Protein AF-A0A955KV14-F1 (afdb_monomer)

Foldseek 3Di:
DDDDDDDDDDDDPPPDDPDDDDPPPDPDDQDDLVQLLVLLVVVVVCQVVQFWKKKWKAQNVPRFIKMWIDGHQKIKIWGQLDPPDPFIKIWIDPPFKIWIDGPVVLEIAIAGDDDPVRVVVDPDDPDPSDQPSVDPVSSVVSVVSRMDMDMDRDDDDCVSRDDDPSHHYDYCHVVVVVVVVVVVVVVVVVVVPDDDQDPVNVVVVVVVVVVPD

Sequence (213 aa):
MKKTLFLLAAAVVLAGCTFPPKKTSQPETPSTKAEI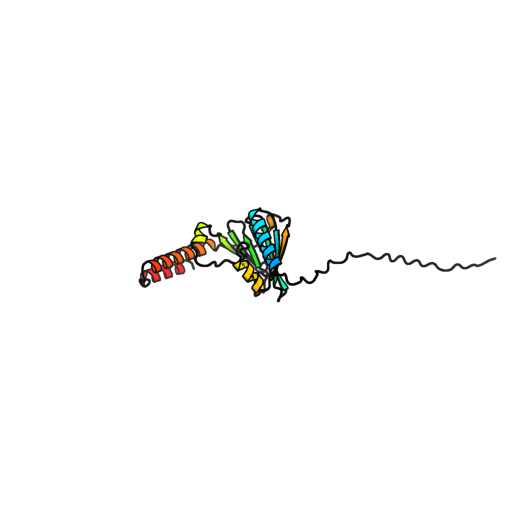ANQFEKVADAMASGKPVECVMTQTTTNKSFTYQVKGKKIHAFGQLSPEASESGNMLTDGEFMYTWSDQSKEGTKFTIPTETEMAQQPEDPSKVVPDFRNTDTQQEYENLGYSINCAEKNLDDSAFVAPSDVKFTDLSQMMGAAKQYQQQMKDASNSGGTELTQEQIQQMMKTFGDQQ

Mean predicted aligned error: 14.32 Å

Structure (mmCIF, N/CA/C/O backbone):
data_AF-A0A955KV14-F1
#
_entry.id   AF-A0A955KV14-F1
#
loop_
_atom_site.group_PDB
_atom_site.id
_atom_site.type_symbol
_atom_site.label_atom_id
_atom_site.label_alt_id
_atom_site.label_comp_id
_atom_site.label_asym_id
_atom_site.label_entity_id
_atom_site.label_seq_id
_atom_site.pdbx_PDB_ins_code
_atom_site.Cartn_x
_atom_site.Cartn_y
_atom_site.Cartn_z
_atom_site.occupancy
_atom_site.B_iso_or_equiv
_atom_site.auth_seq_id
_atom_site.auth_comp_id
_atom_site.auth_asym_id
_atom_site.auth_atom_id
_atom_site.pdbx_PDB_model_num
ATOM 1 N N . MET A 1 1 ? 67.548 -57.595 -23.488 1.00 36.44 1 MET A N 1
ATOM 2 C CA . MET A 1 1 ? 66.760 -57.251 -24.689 1.00 36.44 1 MET A CA 1
ATOM 3 C C . MET A 1 1 ? 65.764 -56.157 -24.315 1.00 36.44 1 MET A C 1
ATOM 5 O O . MET A 1 1 ? 65.079 -56.308 -23.319 1.00 36.44 1 MET A O 1
ATOM 9 N N . LYS A 1 2 ? 65.826 -55.048 -25.066 1.00 38.03 2 LYS A N 1
ATOM 10 C CA . LYS A 1 2 ? 64.904 -53.905 -25.261 1.00 38.03 2 LYS A CA 1
ATOM 11 C C . LYS A 1 2 ? 64.091 -53.333 -24.077 1.00 38.03 2 LYS A C 1
ATOM 13 O O . LYS A 1 2 ? 63.053 -53.851 -23.693 1.00 38.03 2 LYS A O 1
ATOM 18 N N . LYS A 1 3 ? 64.560 -52.160 -23.625 1.00 46.06 3 LYS A N 1
ATOM 19 C CA . LYS A 1 3 ? 63.815 -51.079 -22.960 1.00 46.06 3 LYS A CA 1
AT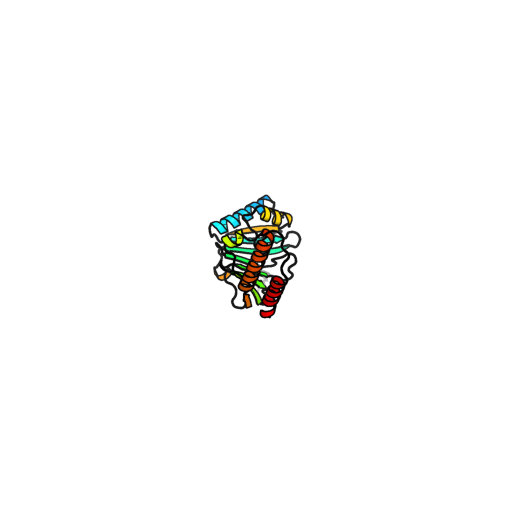OM 20 C C . LYS A 1 3 ? 63.240 -50.134 -24.034 1.00 46.06 3 LYS A C 1
ATOM 22 O O . LYS A 1 3 ? 63.992 -49.745 -24.920 1.00 46.06 3 LYS A O 1
ATOM 27 N N . THR A 1 4 ? 61.977 -49.732 -23.905 1.00 62.22 4 THR A N 1
ATOM 28 C CA . THR A 1 4 ? 61.296 -48.613 -24.609 1.00 62.22 4 THR A CA 1
ATOM 29 C C . THR A 1 4 ? 60.037 -48.333 -23.779 1.00 62.22 4 THR A C 1
ATOM 31 O O . THR A 1 4 ? 59.242 -49.249 -23.615 1.00 62.22 4 THR A O 1
ATOM 34 N N . LEU A 1 5 ? 59.892 -47.254 -23.001 1.00 53.59 5 LEU A N 1
ATOM 35 C CA . LEU A 1 5 ? 59.856 -45.813 -23.309 1.00 53.59 5 LEU A CA 1
ATOM 36 C C . LEU A 1 5 ? 58.656 -45.424 -24.196 1.00 53.59 5 LEU A C 1
ATOM 38 O O . LEU A 1 5 ? 58.770 -45.429 -25.413 1.00 53.59 5 LEU A O 1
ATOM 42 N N . PHE A 1 6 ? 57.530 -45.091 -23.551 1.00 55.12 6 PHE A N 1
ATOM 43 C CA . PHE A 1 6 ? 56.383 -44.321 -24.070 1.00 55.12 6 PHE A CA 1
ATOM 44 C C . PHE A 1 6 ? 55.793 -43.558 -22.861 1.00 55.12 6 PHE A C 1
ATOM 46 O O . PHE A 1 6 ? 55.297 -44.194 -21.938 1.00 55.12 6 PHE A O 1
ATOM 53 N N . LEU A 1 7 ? 56.150 -42.295 -22.597 1.00 50.06 7 LEU A N 1
ATOM 54 C CA . LEU A 1 7 ? 55.679 -41.028 -23.191 1.00 50.06 7 LEU A CA 1
ATOM 55 C C . LEU A 1 7 ? 54.161 -40.783 -23.064 1.00 50.06 7 LEU A C 1
ATOM 57 O O . LEU A 1 7 ? 53.368 -41.364 -23.790 1.00 50.06 7 LEU A O 1
ATOM 61 N N . LEU A 1 8 ? 53.847 -39.870 -22.131 1.00 54.91 8 LEU A N 1
ATOM 62 C CA . LEU A 1 8 ? 52.786 -38.851 -22.114 1.00 54.91 8 LEU A CA 1
ATOM 63 C C . LEU A 1 8 ? 51.405 -39.185 -22.711 1.00 54.91 8 LEU A C 1
ATOM 65 O O . LEU A 1 8 ? 51.240 -39.218 -23.924 1.00 54.91 8 LEU A O 1
ATOM 69 N N . ALA A 1 9 ? 50.383 -39.151 -21.848 1.00 51.38 9 ALA A N 1
ATOM 70 C CA . ALA A 1 9 ? 49.111 -38.481 -22.140 1.00 51.38 9 ALA A CA 1
ATOM 71 C C . ALA A 1 9 ? 48.366 -38.176 -20.826 1.00 51.38 9 ALA A C 1
ATOM 73 O O . ALA A 1 9 ? 47.555 -38.963 -20.346 1.00 51.38 9 ALA A O 1
ATOM 74 N N . ALA A 1 10 ? 48.667 -37.023 -20.225 1.00 53.78 10 ALA A N 1
ATOM 75 C CA . ALA A 1 10 ? 47.828 -36.419 -19.197 1.00 53.78 10 ALA A CA 1
ATOM 76 C C . ALA A 1 10 ? 46.659 -35.707 -19.897 1.00 53.78 10 ALA A C 1
ATOM 78 O O . ALA A 1 10 ? 46.818 -34.596 -20.397 1.00 53.78 10 ALA A O 1
ATOM 79 N N . ALA A 1 11 ? 45.500 -36.359 -19.965 1.00 57.72 11 ALA A N 1
ATOM 80 C CA . ALA A 1 11 ? 44.253 -35.731 -20.388 1.00 57.72 11 ALA A CA 1
ATOM 81 C C . ALA A 1 11 ? 43.488 -35.266 -19.142 1.00 57.72 11 ALA A C 1
ATOM 83 O O . ALA A 1 11 ? 42.769 -36.029 -18.500 1.00 57.72 11 ALA A O 1
ATOM 84 N N . VAL A 1 12 ? 43.698 -34.000 -18.783 1.00 57.41 12 VAL A N 1
ATOM 85 C CA . VAL A 1 12 ? 42.895 -33.259 -17.807 1.00 57.41 12 VAL A CA 1
ATOM 86 C C . VAL A 1 12 ? 41.523 -33.009 -18.430 1.00 57.41 12 VAL A C 1
ATOM 88 O O . VAL A 1 12 ? 41.394 -32.199 -19.345 1.00 57.41 12 VAL A O 1
ATOM 91 N N . VAL A 1 13 ? 40.492 -33.699 -17.943 1.00 59.12 13 VAL A N 1
ATOM 92 C CA . VAL A 1 13 ? 39.095 -33.419 -18.299 1.00 59.12 13 VAL A CA 1
ATOM 93 C C . VAL A 1 13 ? 38.503 -32.518 -17.214 1.00 59.12 13 VAL A C 1
ATOM 95 O O . VAL A 1 13 ? 37.851 -32.981 -16.285 1.00 59.12 13 VAL A O 1
ATOM 98 N N . LEU A 1 14 ? 38.764 -31.214 -17.315 1.00 51.31 14 LEU A N 1
ATOM 99 C CA . LEU A 1 14 ? 37.993 -30.182 -16.615 1.00 51.31 14 LEU A CA 1
ATOM 100 C C . LEU A 1 14 ? 36.839 -29.763 -17.533 1.00 51.31 14 LEU A C 1
ATOM 102 O O . LEU A 1 14 ? 36.914 -28.754 -18.230 1.00 51.31 14 LEU A O 1
ATOM 106 N N . ALA A 1 15 ? 35.781 -30.574 -17.574 1.00 58.31 15 ALA A N 1
ATOM 107 C CA . ALA A 1 15 ? 34.518 -30.163 -18.177 1.00 58.31 15 ALA A CA 1
ATOM 108 C C . ALA A 1 15 ? 33.802 -29.232 -17.188 1.00 58.31 15 ALA A C 1
ATOM 110 O O . ALA A 1 15 ? 33.352 -29.655 -16.124 1.00 58.31 15 ALA A O 1
ATOM 111 N N . GLY A 1 16 ? 33.790 -27.941 -17.521 1.00 51.75 16 GLY A N 1
ATOM 112 C CA . GLY A 1 16 ? 33.250 -26.872 -16.695 1.00 51.75 16 GLY A CA 1
ATOM 113 C C . GLY A 1 16 ? 31.742 -26.980 -16.484 1.00 51.75 16 GLY A C 1
ATOM 114 O O . GLY A 1 16 ? 30.971 -27.096 -17.436 1.00 51.75 16 GLY A O 1
ATOM 115 N N . CYS A 1 17 ? 31.326 -26.856 -15.224 1.00 60.88 17 CYS A N 1
ATOM 116 C CA . CYS A 1 17 ? 29.952 -26.545 -14.859 1.00 60.88 17 CYS A CA 1
ATOM 117 C C . CYS A 1 17 ? 29.578 -25.187 -15.462 1.00 60.88 17 CYS A C 1
ATOM 119 O O . CYS A 1 17 ? 30.018 -24.133 -15.000 1.00 60.88 17 CYS A O 1
ATOM 121 N N . THR A 1 18 ? 28.776 -25.219 -16.521 1.00 59.59 18 THR A N 1
ATOM 122 C CA . THR A 1 18 ? 28.161 -24.037 -17.118 1.00 59.59 18 THR A CA 1
ATOM 123 C C . THR A 1 18 ? 27.048 -23.578 -16.179 1.00 59.59 18 THR A C 1
ATOM 125 O O . THR A 1 18 ? 25.941 -24.111 -16.197 1.00 59.59 18 THR A O 1
ATOM 128 N N . PHE A 1 19 ? 27.350 -22.627 -15.294 1.00 65.81 19 PHE A N 1
ATOM 129 C CA . PHE A 1 19 ? 26.312 -21.926 -14.545 1.00 65.81 19 PHE A CA 1
ATOM 130 C C . PHE A 1 19 ? 25.442 -21.146 -15.544 1.00 65.81 19 PHE A C 1
ATOM 132 O O . PHE A 1 19 ? 25.999 -20.430 -16.382 1.00 65.81 19 PHE A O 1
ATOM 139 N N . PRO A 1 20 ? 24.102 -21.270 -15.497 1.00 63.50 20 PRO A N 1
ATOM 140 C CA . PRO A 1 20 ? 23.238 -20.457 -16.338 1.00 63.50 20 PRO A CA 1
ATOM 141 C C . PRO A 1 20 ? 23.499 -18.977 -16.026 1.00 63.50 20 PRO A C 1
ATOM 143 O O . PRO A 1 20 ? 23.669 -18.628 -14.850 1.00 63.50 20 PRO A O 1
ATOM 146 N N . PRO A 1 21 ? 23.555 -18.099 -17.043 1.00 51.03 21 PRO A N 1
ATOM 147 C CA . PRO A 1 21 ? 23.738 -16.677 -16.810 1.00 51.03 21 PRO A CA 1
ATOM 148 C C . PRO A 1 21 ? 22.622 -16.198 -15.881 1.00 51.03 21 PRO A C 1
ATOM 150 O O . PRO A 1 21 ? 21.435 -16.329 -16.195 1.00 51.03 21 PRO A O 1
ATOM 153 N N . LYS A 1 22 ? 23.003 -15.656 -14.715 1.00 47.72 22 LYS A N 1
ATOM 154 C CA . LYS A 1 22 ? 22.095 -14.829 -13.918 1.00 47.72 22 LYS A CA 1
ATOM 155 C C . LYS A 1 22 ? 21.522 -13.796 -14.881 1.00 47.72 22 LYS A C 1
ATOM 157 O O . LYS A 1 22 ? 22.290 -13.106 -15.547 1.00 47.72 22 LYS A O 1
ATOM 162 N N . LYS A 1 23 ? 20.192 -13.724 -14.972 1.00 41.69 23 LYS A N 1
ATOM 163 C CA . LYS A 1 23 ? 19.502 -12.620 -15.634 1.00 41.69 23 LYS A CA 1
ATOM 164 C C . LYS A 1 23 ? 19.972 -11.344 -14.941 1.00 41.69 23 LYS A C 1
ATOM 166 O O . LYS A 1 23 ? 19.520 -11.032 -13.845 1.00 41.69 23 LYS A O 1
ATOM 171 N N . THR A 1 24 ? 20.958 -10.685 -15.533 1.00 38.88 24 THR A N 1
ATOM 172 C CA . THR A 1 24 ? 21.347 -9.329 -15.181 1.00 38.88 24 THR A CA 1
ATOM 173 C C . THR A 1 24 ? 20.104 -8.489 -15.406 1.00 38.88 24 THR A C 1
ATOM 175 O O . THR A 1 24 ? 19.653 -8.379 -16.545 1.00 38.88 24 THR A O 1
ATOM 178 N N . SER A 1 25 ? 19.508 -7.985 -14.324 1.00 46.72 25 SER A N 1
ATOM 179 C CA . SER A 1 25 ? 18.443 -6.991 -14.389 1.00 46.72 25 SER A CA 1
ATOM 180 C C . SER A 1 25 ? 18.952 -5.844 -15.252 1.00 46.72 25 SER A C 1
ATOM 182 O O . SER A 1 25 ? 19.899 -5.146 -14.887 1.00 46.72 25 SER A O 1
ATOM 184 N N . GLN A 1 26 ? 18.407 -5.755 -16.459 1.00 36.28 26 GLN A N 1
ATOM 185 C CA . GLN A 1 26 ? 18.721 -4.709 -17.413 1.00 36.28 26 GLN A CA 1
ATOM 186 C C . GLN A 1 26 ? 18.319 -3.370 -16.775 1.00 36.28 26 GLN A C 1
ATOM 188 O O . GLN A 1 26 ? 17.264 -3.323 -16.142 1.00 36.28 26 GLN A O 1
ATOM 193 N N . PRO A 1 27 ? 19.132 -2.304 -16.890 1.00 40.69 27 PRO A N 1
ATOM 194 C CA . PRO A 1 27 ? 18.734 -0.984 -16.420 1.00 40.69 27 PRO A CA 1
ATOM 195 C C . PRO A 1 27 ? 17.414 -0.607 -17.096 1.00 40.69 27 PRO A C 1
ATOM 197 O O . PRO A 1 27 ? 17.360 -0.515 -18.327 1.00 40.69 27 PRO A O 1
ATOM 200 N N . GLU A 1 28 ? 16.346 -0.468 -16.309 1.00 50.72 28 GLU A N 1
ATOM 201 C CA . GLU A 1 28 ? 15.052 -0.035 -16.824 1.00 50.72 28 GLU A CA 1
ATOM 202 C C . GLU A 1 28 ? 15.229 1.374 -17.391 1.00 50.72 28 GLU A C 1
ATOM 204 O O . GLU A 1 28 ? 15.662 2.306 -16.713 1.00 50.72 28 GLU A O 1
ATOM 209 N N . THR A 1 29 ? 14.982 1.501 -18.691 1.00 50.47 29 THR A N 1
ATOM 210 C CA . THR A 1 29 ? 14.954 2.802 -19.359 1.00 50.47 29 THR A CA 1
ATOM 211 C C . THR A 1 29 ? 13.736 3.560 -18.824 1.00 50.47 29 THR A C 1
ATOM 213 O O . THR A 1 29 ? 12.705 2.918 -18.612 1.00 50.47 29 THR A O 1
ATOM 216 N N . PRO A 1 30 ? 13.819 4.883 -18.586 1.00 57.38 30 PRO A N 1
ATOM 217 C CA . PRO A 1 30 ? 12.673 5.659 -18.124 1.00 57.38 30 PRO A CA 1
ATOM 218 C C . PRO A 1 30 ? 11.460 5.403 -19.021 1.00 57.38 30 PRO A C 1
ATOM 220 O O . PRO A 1 30 ? 11.554 5.579 -20.238 1.00 57.38 30 PRO A O 1
ATOM 223 N N . SER A 1 31 ? 10.347 4.959 -18.433 1.00 67.06 31 SER A N 1
ATOM 224 C CA . SER A 1 31 ? 9.104 4.738 -19.171 1.00 67.06 31 SER A CA 1
ATOM 225 C C . SER A 1 31 ? 8.619 6.052 -19.779 1.00 67.06 31 SER A C 1
ATOM 227 O O . SER A 1 31 ? 8.620 7.103 -19.138 1.00 67.06 31 SER A O 1
ATOM 229 N N . THR A 1 32 ? 8.197 5.996 -21.032 1.00 74.88 32 THR A N 1
ATOM 230 C CA . THR A 1 32 ? 7.572 7.114 -21.731 1.00 74.88 32 THR A CA 1
ATOM 231 C C . THR A 1 32 ? 6.156 7.358 -21.199 1.00 74.88 32 THR A C 1
ATOM 233 O O . THR A 1 32 ? 5.485 6.449 -20.711 1.00 74.88 32 THR A O 1
ATOM 236 N N . LYS A 1 33 ? 5.653 8.588 -21.359 1.00 73.56 33 LYS A N 1
ATOM 237 C CA . LYS A 1 33 ? 4.269 8.971 -21.016 1.00 73.56 33 LYS A CA 1
ATOM 238 C C . LYS A 1 33 ? 3.218 8.013 -21.600 1.00 73.56 33 LYS A C 1
ATOM 240 O O . LYS A 1 33 ? 2.258 7.650 -20.934 1.00 73.56 33 LYS A O 1
ATOM 245 N N . ALA A 1 34 ? 3.416 7.568 -22.842 1.00 77.38 34 ALA A N 1
ATOM 246 C CA . ALA A 1 34 ? 2.510 6.625 -23.497 1.00 77.38 34 ALA A CA 1
ATOM 247 C C . ALA A 1 34 ? 2.535 5.224 -22.855 1.00 77.38 34 ALA A C 1
ATOM 249 O O . ALA A 1 34 ? 1.509 4.547 -22.817 1.00 77.38 34 ALA A O 1
ATOM 250 N N . GLU A 1 35 ? 3.682 4.789 -22.330 1.00 78.94 35 GLU A N 1
ATOM 251 C CA . GLU A 1 35 ? 3.805 3.501 -21.641 1.00 78.94 35 GLU A CA 1
ATOM 252 C C . GLU A 1 35 ? 3.126 3.537 -20.272 1.00 78.94 35 GLU A C 1
ATOM 254 O O . GLU A 1 35 ? 2.411 2.597 -19.941 1.00 78.94 35 GLU A O 1
ATOM 259 N N . ILE A 1 36 ? 3.268 4.628 -19.513 1.00 76.44 36 ILE A N 1
ATOM 260 C CA . ILE A 1 36 ? 2.594 4.790 -18.213 1.00 76.44 36 ILE A CA 1
ATOM 261 C C . ILE A 1 36 ? 1.070 4.771 -18.395 1.00 76.44 36 ILE A C 1
ATOM 263 O O . ILE A 1 36 ? 0.385 4.021 -17.699 1.00 76.44 36 ILE A O 1
ATOM 267 N N . ALA A 1 37 ? 0.553 5.495 -19.395 1.00 78.00 37 ALA A N 1
ATOM 268 C CA . ALA A 1 37 ? -0.866 5.476 -19.758 1.00 78.00 37 ALA A CA 1
ATOM 269 C C . ALA A 1 37 ? -1.387 4.061 -20.039 1.00 78.00 37 ALA A C 1
ATOM 271 O O . ALA A 1 37 ? -2.396 3.629 -19.483 1.00 78.00 37 ALA A O 1
ATOM 272 N N . ASN A 1 38 ? -0.659 3.308 -20.867 1.00 83.94 38 ASN A N 1
ATOM 273 C CA . ASN A 1 38 ? -1.043 1.951 -21.237 1.00 83.94 38 ASN A CA 1
ATOM 274 C C . ASN A 1 38 ? -1.038 0.986 -20.039 1.00 83.94 38 ASN A C 1
ATOM 276 O O . ASN A 1 38 ? -1.838 0.054 -19.987 1.00 83.94 38 ASN A O 1
ATOM 280 N N . GLN A 1 39 ? -0.135 1.183 -19.079 1.00 84.75 39 GLN A N 1
ATOM 281 C CA . GLN A 1 39 ? -0.073 0.358 -17.873 1.00 84.75 39 GLN A CA 1
ATOM 282 C C . GLN A 1 39 ? -1.220 0.683 -16.912 1.00 84.75 39 GLN A C 1
ATOM 284 O O . GLN A 1 39 ? -1.818 -0.239 -16.369 1.00 84.75 39 GLN A O 1
ATOM 289 N N . PHE A 1 40 ? -1.591 1.958 -16.762 1.00 83.19 40 PHE A N 1
ATOM 290 C CA . PHE A 1 40 ? -2.774 2.357 -15.991 1.00 83.19 40 PHE A CA 1
ATOM 291 C C . PHE A 1 40 ? -4.059 1.738 -16.561 1.00 83.19 40 PHE A C 1
ATOM 293 O O . PHE A 1 40 ? -4.831 1.132 -15.816 1.00 83.19 40 PHE A O 1
ATOM 300 N N . GLU A 1 41 ? -4.236 1.786 -17.885 1.00 84.88 41 GLU A N 1
ATOM 301 C CA . GLU A 1 41 ? -5.364 1.150 -18.579 1.00 84.88 41 GLU A CA 1
ATOM 302 C C . GLU A 1 41 ? -5.409 -0.367 -18.328 1.00 84.88 41 GLU A C 1
ATOM 304 O O . GLU A 1 41 ? -6.445 -0.903 -17.940 1.00 84.88 41 GLU A O 1
ATOM 309 N N . LYS A 1 42 ? -4.264 -1.058 -18.425 1.00 83.75 42 LYS A N 1
ATOM 310 C CA . LYS A 1 42 ? -4.169 -2.496 -18.117 1.00 83.75 42 LYS A CA 1
ATOM 311 C C . LYS A 1 42 ? -4.595 -2.832 -16.690 1.00 83.75 42 LYS A C 1
ATOM 313 O O . LYS A 1 42 ? -5.224 -3.868 -16.477 1.00 83.75 42 LYS A O 1
ATOM 318 N N . VAL A 1 43 ? -4.248 -1.997 -15.711 1.00 83.44 43 VAL A N 1
ATOM 319 C CA . VAL A 1 43 ? -4.655 -2.213 -14.313 1.00 83.44 43 VAL A CA 1
ATOM 320 C C . VAL A 1 43 ? -6.150 -1.972 -14.141 1.00 83.44 43 VAL A C 1
ATOM 322 O O . VAL A 1 43 ? -6.823 -2.779 -13.498 1.00 83.44 43 VAL A O 1
ATOM 325 N N . ALA A 1 44 ? -6.689 -0.913 -14.747 1.00 84.00 44 ALA A N 1
ATOM 326 C CA . ALA A 1 44 ? -8.125 -0.647 -14.753 1.00 84.00 44 ALA A CA 1
ATOM 327 C C . ALA A 1 44 ? -8.923 -1.813 -15.367 1.00 84.00 44 ALA A C 1
ATOM 329 O O . ALA A 1 44 ? -9.889 -2.288 -14.761 1.00 84.00 44 ALA A O 1
ATOM 330 N N . ASP A 1 45 ? -8.471 -2.336 -16.505 1.00 85.62 45 ASP A N 1
ATOM 331 C CA . ASP A 1 45 ? -9.069 -3.493 -17.172 1.00 85.62 45 ASP A CA 1
ATOM 332 C C . ASP A 1 45 ? -8.962 -4.768 -16.332 1.00 85.62 45 ASP A C 1
ATOM 334 O O . ASP A 1 45 ? -9.913 -5.552 -16.256 1.00 85.62 45 ASP A O 1
ATOM 338 N N . ALA A 1 46 ? -7.826 -4.995 -15.670 1.00 84.00 46 ALA A N 1
ATOM 339 C CA . ALA A 1 46 ? -7.636 -6.131 -14.774 1.00 84.00 46 ALA A CA 1
ATOM 340 C C . ALA A 1 46 ? -8.595 -6.089 -13.576 1.00 84.00 46 ALA A C 1
ATOM 342 O O . ALA A 1 46 ? -9.226 -7.100 -13.258 1.00 84.00 46 ALA A O 1
ATOM 343 N N . MET A 1 47 ? -8.777 -4.911 -12.969 1.00 82.31 47 MET A N 1
ATOM 344 C CA . MET A 1 47 ? -9.766 -4.696 -11.908 1.00 82.31 47 MET A CA 1
ATOM 345 C C . MET A 1 47 ? -11.189 -4.988 -12.398 1.00 82.31 47 MET A C 1
ATOM 347 O O . MET A 1 47 ? -11.931 -5.710 -11.732 1.00 82.31 47 MET A O 1
ATOM 351 N N . ALA A 1 48 ? -11.562 -4.475 -13.576 1.00 85.06 48 ALA A N 1
ATOM 352 C CA . ALA A 1 48 ? -12.897 -4.661 -14.148 1.00 85.06 48 ALA A CA 1
ATOM 353 C C . ALA A 1 48 ? -13.175 -6.116 -14.568 1.00 85.06 48 ALA A C 1
ATOM 355 O O . ALA A 1 48 ? -14.284 -6.619 -14.390 1.00 85.06 48 ALA A O 1
ATOM 356 N N . SER A 1 49 ? -12.169 -6.806 -15.107 1.00 87.38 49 SER A N 1
ATOM 357 C CA . SER A 1 49 ? -12.278 -8.190 -15.589 1.00 87.38 49 SER A CA 1
ATOM 358 C C . SER A 1 49 ? -12.015 -9.249 -14.515 1.00 87.38 49 SER A C 1
ATOM 360 O O . SER A 1 49 ? -12.233 -10.436 -14.759 1.00 87.38 49 SER A O 1
ATOM 362 N N . GLY A 1 50 ? -11.531 -8.849 -13.335 1.00 85.62 50 GLY A N 1
ATOM 363 C CA . GLY A 1 50 ? -11.121 -9.764 -12.270 1.00 85.62 50 GLY A CA 1
ATOM 364 C C . GLY A 1 50 ? -9.829 -10.532 -12.560 1.00 85.62 50 GLY A C 1
ATOM 365 O O . GLY A 1 50 ? -9.492 -11.458 -11.819 1.00 85.62 50 GLY A O 1
ATOM 366 N N . LYS A 1 51 ? -9.100 -10.171 -13.622 1.00 91.69 51 LYS A N 1
ATOM 367 C CA . LYS A 1 51 ? -7.822 -10.796 -13.962 1.00 91.69 51 LYS A CA 1
ATOM 368 C C . LYS A 1 51 ? -6.744 -10.402 -12.949 1.00 91.69 51 LYS A C 1
ATOM 370 O O . LYS A 1 51 ? -6.643 -9.227 -12.603 1.00 91.69 51 LYS A O 1
ATOM 375 N N . PRO A 1 52 ? -5.916 -11.353 -12.491 1.00 93.94 52 PRO A N 1
ATOM 376 C CA . PRO A 1 52 ? -4.862 -11.042 -11.547 1.00 93.94 52 PRO A CA 1
ATOM 377 C C . PRO A 1 52 ? -3.663 -10.379 -12.244 1.00 93.94 52 PRO A C 1
ATOM 379 O O . PRO A 1 52 ? -3.134 -10.904 -13.230 1.00 93.94 52 PRO A O 1
ATOM 382 N N . VAL A 1 53 ? -3.218 -9.237 -11.719 1.00 94.12 53 VAL A N 1
ATOM 383 C CA . VAL A 1 53 ? -2.035 -8.513 -12.211 1.00 94.12 53 VAL A CA 1
ATOM 384 C C . VAL A 1 53 ? -1.105 -8.132 -11.072 1.00 94.12 53 VAL A C 1
ATOM 386 O O . VAL A 1 53 ? -1.546 -7.842 -9.960 1.00 94.12 53 VAL A O 1
ATOM 389 N N . GLU A 1 54 ? 0.189 -8.119 -11.367 1.00 94.44 54 GLU A N 1
ATOM 390 C CA . GLU A 1 54 ? 1.217 -7.552 -10.504 1.00 94.44 54 GLU A CA 1
ATOM 391 C C . GLU A 1 54 ? 1.879 -6.383 -11.227 1.00 94.44 54 GLU A C 1
ATOM 393 O O . GLU A 1 54 ? 2.290 -6.521 -12.379 1.00 94.44 54 GLU A O 1
ATOM 398 N N . CYS A 1 5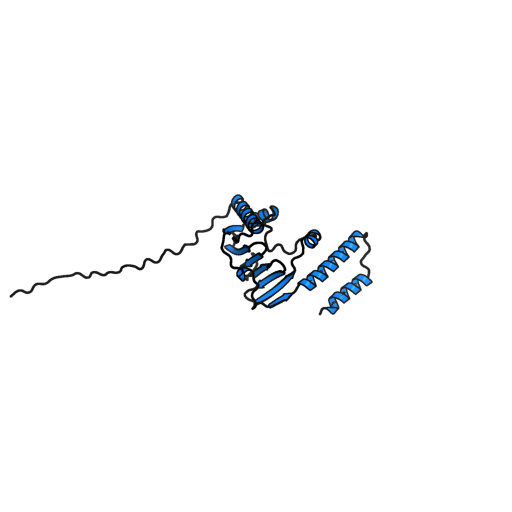5 ? 1.980 -5.248 -10.546 1.00 91.88 55 CYS A N 1
ATOM 399 C CA . CYS A 1 55 ? 2.621 -4.038 -11.028 1.00 91.88 55 CYS A CA 1
ATOM 400 C C . CYS A 1 55 ? 3.769 -3.659 -10.113 1.00 91.88 55 CYS A C 1
ATOM 402 O O . CYS A 1 55 ? 3.582 -3.547 -8.905 1.00 91.88 55 CYS A O 1
ATOM 404 N N . VAL A 1 56 ? 4.931 -3.390 -10.689 1.00 93.25 56 VAL A N 1
ATOM 405 C CA . VAL A 1 56 ? 6.053 -2.784 -9.973 1.00 93.25 56 VAL A CA 1
ATOM 406 C C . VAL A 1 56 ? 6.122 -1.320 -10.374 1.00 93.25 56 VAL A C 1
ATOM 408 O O . VAL A 1 56 ? 6.190 -1.008 -11.565 1.00 93.25 56 VAL A O 1
ATOM 411 N N . MET A 1 57 ? 6.082 -0.432 -9.386 1.00 89.88 57 MET A N 1
ATOM 412 C CA . MET A 1 57 ? 6.291 0.997 -9.582 1.00 89.88 57 MET A CA 1
ATOM 413 C C . MET A 1 57 ? 7.642 1.387 -9.013 1.00 89.88 57 MET A C 1
ATOM 415 O O . MET A 1 57 ? 7.931 1.095 -7.853 1.00 89.88 57 MET A O 1
ATOM 419 N N . THR A 1 58 ? 8.455 2.061 -9.820 1.00 90.31 58 THR A N 1
ATOM 420 C CA . THR A 1 58 ? 9.819 2.447 -9.454 1.00 90.31 58 THR A CA 1
ATOM 421 C C . THR A 1 58 ? 9.986 3.946 -9.639 1.00 90.31 58 THR A C 1
ATOM 423 O O . THR A 1 58 ? 9.756 4.477 -10.722 1.00 90.31 58 THR A O 1
ATOM 426 N N . GLN A 1 59 ? 10.410 4.649 -8.592 1.00 89.62 59 GLN A N 1
ATOM 427 C CA . GLN A 1 59 ? 10.783 6.053 -8.704 1.00 89.62 59 GLN A CA 1
ATOM 428 C C . GLN A 1 59 ? 12.152 6.147 -9.385 1.00 89.62 59 GLN A C 1
ATOM 430 O O . GLN A 1 59 ? 13.164 5.722 -8.829 1.00 89.62 59 GLN A O 1
ATOM 435 N N . THR A 1 60 ? 12.200 6.729 -10.581 1.00 88.00 60 THR A N 1
ATOM 436 C CA . THR A 1 60 ? 13.406 6.734 -11.433 1.00 88.00 60 THR A CA 1
ATOM 437 C C . THR A 1 60 ? 14.598 7.485 -10.829 1.00 88.00 60 THR A C 1
ATOM 439 O O . THR A 1 60 ? 15.744 7.180 -11.149 1.00 88.00 60 THR A O 1
ATOM 442 N N . THR A 1 61 ? 14.357 8.448 -9.935 1.00 87.19 61 THR A N 1
ATOM 443 C CA . THR A 1 61 ? 15.411 9.260 -9.305 1.00 87.19 61 THR A CA 1
ATOM 444 C C . THR A 1 61 ? 16.095 8.559 -8.134 1.00 87.19 61 THR A C 1
ATOM 446 O O . THR A 1 61 ? 17.303 8.707 -7.953 1.00 87.19 61 THR A O 1
ATOM 449 N N . THR A 1 62 ? 15.347 7.795 -7.336 1.00 87.75 62 THR A N 1
ATOM 450 C CA . THR A 1 62 ? 15.860 7.137 -6.121 1.00 87.75 62 THR A CA 1
ATOM 451 C C . THR A 1 62 ? 16.017 5.626 -6.272 1.00 87.75 62 THR A C 1
ATOM 453 O O . THR A 1 62 ? 16.626 4.994 -5.411 1.00 87.75 62 THR A O 1
ATOM 456 N N . ASN A 1 63 ? 15.474 5.041 -7.346 1.00 87.56 63 ASN A N 1
ATOM 457 C CA . ASN A 1 63 ? 15.311 3.597 -7.543 1.00 87.56 63 ASN A CA 1
ATOM 458 C C . ASN A 1 63 ? 14.541 2.894 -6.411 1.00 87.56 63 ASN A C 1
ATOM 460 O O . ASN A 1 63 ? 14.653 1.679 -6.241 1.00 87.56 63 ASN A O 1
ATOM 464 N N . LYS A 1 64 ? 13.754 3.639 -5.630 1.00 88.50 64 LYS A N 1
ATOM 465 C CA . LYS A 1 64 ? 12.822 3.055 -4.667 1.00 88.50 64 LYS A CA 1
ATOM 466 C C . LYS A 1 64 ? 11.627 2.484 -5.413 1.00 88.50 64 LYS A C 1
ATOM 468 O O . LYS A 1 64 ? 11.112 3.128 -6.327 1.00 88.50 64 LYS A O 1
ATOM 473 N N . SER A 1 65 ? 11.176 1.301 -5.012 1.00 90.25 65 SER A N 1
ATOM 474 C CA . SER A 1 65 ? 10.020 0.658 -5.621 1.00 90.25 65 SER A CA 1
ATOM 475 C C . SER A 1 65 ? 9.041 0.102 -4.598 1.00 90.25 65 SER A C 1
ATOM 477 O O . SER A 1 65 ? 9.378 -0.201 -3.446 1.00 90.25 65 SER A O 1
ATOM 479 N N . PHE A 1 66 ? 7.807 -0.038 -5.056 1.00 91.06 66 PHE A N 1
ATOM 480 C CA . PHE A 1 66 ? 6.753 -0.777 -4.386 1.00 91.06 66 PHE A CA 1
ATOM 481 C C . PHE A 1 66 ? 5.981 -1.590 -5.421 1.00 91.06 66 PHE A C 1
ATOM 483 O O . PHE A 1 66 ? 6.023 -1.321 -6.624 1.00 91.06 66 PHE A O 1
ATOM 490 N N . THR A 1 67 ? 5.321 -2.637 -4.947 1.00 93.38 67 THR A N 1
ATOM 491 C CA . THR A 1 67 ? 4.581 -3.582 -5.781 1.00 93.38 67 THR A CA 1
ATOM 492 C C . THR A 1 67 ? 3.107 -3.516 -5.430 1.00 93.38 67 THR A C 1
ATOM 494 O O . THR A 1 67 ? 2.772 -3.535 -4.250 1.00 93.38 67 THR A O 1
ATOM 497 N N . TYR A 1 68 ? 2.244 -3.493 -6.443 1.00 91.50 68 TYR A N 1
ATOM 498 C CA . TYR A 1 68 ? 0.816 -3.752 -6.307 1.00 91.50 68 TYR A CA 1
ATOM 499 C C . TYR A 1 68 ? 0.466 -5.105 -6.896 1.00 91.50 68 TYR A C 1
ATOM 501 O O . TYR A 1 68 ? 0.889 -5.457 -7.993 1.00 91.50 68 TYR A O 1
ATOM 509 N N . GLN A 1 69 ? -0.379 -5.827 -6.189 1.00 93.81 69 GLN A N 1
ATOM 510 C CA . GLN A 1 69 ? -1.047 -7.026 -6.645 1.00 93.81 69 GLN A CA 1
ATOM 511 C C . GLN A 1 69 ? -2.541 -6.749 -6.640 1.00 93.81 69 GLN A C 1
ATOM 513 O O . GLN A 1 69 ? -3.067 -6.211 -5.669 1.00 93.81 69 GLN A O 1
ATOM 518 N N . VAL A 1 70 ? -3.220 -7.097 -7.726 1.00 91.06 70 VAL A N 1
ATOM 519 C CA . VAL A 1 70 ? -4.645 -6.825 -7.914 1.00 91.06 70 VAL A CA 1
ATOM 520 C C . VAL A 1 70 ? -5.328 -8.103 -8.367 1.00 91.06 70 VAL A C 1
ATOM 522 O O . VAL A 1 70 ? -4.835 -8.771 -9.273 1.00 91.06 70 VAL A O 1
ATOM 525 N N . LYS A 1 71 ? -6.462 -8.446 -7.750 1.00 90.38 71 LYS A N 1
ATOM 526 C CA . LYS A 1 71 ? -7.322 -9.573 -8.146 1.00 90.38 71 LYS A CA 1
ATOM 527 C C . LYS A 1 71 ? -8.784 -9.233 -7.845 1.00 90.38 71 LYS A C 1
ATOM 529 O O . LYS A 1 71 ? -9.245 -9.330 -6.705 1.00 90.38 71 LYS A O 1
ATOM 534 N N . GLY A 1 72 ? -9.523 -8.811 -8.871 1.00 86.56 72 GLY A N 1
ATOM 535 C CA . GLY A 1 72 ? -10.883 -8.287 -8.705 1.00 86.56 72 GLY A CA 1
ATOM 536 C C . GLY A 1 72 ? -10.886 -7.012 -7.862 1.00 86.56 72 GLY A C 1
ATOM 537 O O . GLY A 1 72 ? -10.215 -6.048 -8.209 1.00 86.56 72 GLY A O 1
ATOM 538 N N . LYS A 1 73 ? -11.627 -7.016 -6.747 1.00 82.38 73 LYS A N 1
ATOM 539 C CA . LYS A 1 73 ? -11.683 -5.886 -5.800 1.00 82.38 73 LYS A CA 1
ATOM 540 C C . LYS A 1 73 ? -10.568 -5.899 -4.749 1.00 82.38 73 LYS A C 1
ATOM 542 O O . LYS A 1 73 ? -10.488 -4.972 -3.953 1.00 82.38 73 LYS A O 1
ATOM 547 N N . LYS A 1 74 ? -9.747 -6.952 -4.710 1.00 88.62 74 LYS A N 1
ATOM 548 C CA . LYS A 1 74 ? -8.676 -7.093 -3.723 1.00 88.62 74 LYS A CA 1
ATOM 549 C C . LYS A 1 74 ? -7.394 -6.476 -4.257 1.00 88.62 74 LYS A C 1
ATOM 551 O O . LYS A 1 74 ? -7.030 -6.712 -5.412 1.00 88.62 74 LYS A O 1
ATOM 556 N N . ILE A 1 75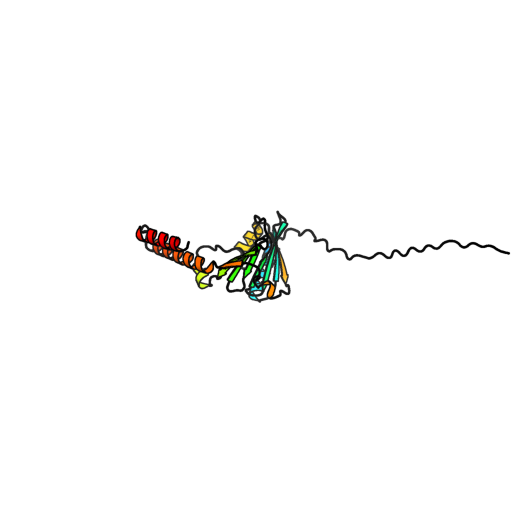 ? -6.712 -5.724 -3.403 1.00 90.88 75 ILE A N 1
ATOM 557 C CA . ILE A 1 75 ? -5.443 -5.065 -3.717 1.00 90.88 75 ILE A CA 1
ATOM 558 C C . ILE A 1 75 ? -4.485 -5.321 -2.561 1.00 90.88 75 ILE A C 1
ATOM 560 O O . ILE A 1 75 ? -4.881 -5.235 -1.402 1.00 90.88 75 ILE A O 1
ATOM 564 N N . HIS A 1 76 ? -3.234 -5.629 -2.874 1.00 94.19 76 HIS A N 1
ATOM 565 C CA . HIS A 1 76 ? -2.148 -5.688 -1.907 1.00 94.19 76 HIS A CA 1
ATOM 566 C C . HIS A 1 76 ? -0.971 -4.874 -2.440 1.00 94.19 76 HIS A C 1
ATOM 568 O O . HIS A 1 76 ? -0.424 -5.180 -3.496 1.00 94.19 76 HIS A O 1
ATOM 574 N N . ALA A 1 77 ? -0.612 -3.817 -1.724 1.00 92.75 77 ALA A N 1
ATOM 575 C CA . ALA A 1 77 ? 0.548 -2.983 -1.969 1.00 92.75 77 ALA A CA 1
ATOM 576 C C . ALA A 1 77 ? 1.619 -3.263 -0.918 1.00 92.75 77 ALA A C 1
ATOM 578 O O . ALA A 1 77 ? 1.314 -3.256 0.272 1.00 92.75 77 ALA A O 1
ATOM 579 N N . PHE A 1 78 ? 2.870 -3.446 -1.322 1.00 94.19 78 PHE A N 1
ATOM 580 C CA . PHE A 1 78 ? 3.964 -3.637 -0.373 1.00 94.19 78 PHE A CA 1
ATOM 581 C C . PHE A 1 78 ? 5.293 -3.097 -0.900 1.00 94.19 78 PHE A C 1
ATOM 583 O O . PHE A 1 78 ? 5.511 -2.970 -2.108 1.00 94.19 78 PHE A O 1
ATOM 590 N N . GLY A 1 79 ? 6.197 -2.778 0.025 1.00 91.19 79 GLY A N 1
ATOM 591 C CA . GLY A 1 79 ? 7.503 -2.188 -0.265 1.00 91.19 79 GLY A CA 1
ATOM 592 C C . GLY A 1 79 ? 7.611 -0.762 0.265 1.00 91.19 79 GLY A C 1
ATOM 593 O O . GLY A 1 79 ? 7.025 -0.424 1.293 1.00 91.19 79 GLY A O 1
ATOM 594 N N . GLN A 1 80 ? 8.386 0.091 -0.404 1.00 88.19 80 GLN A N 1
ATOM 595 C CA . GLN A 1 80 ? 8.563 1.482 0.024 1.00 88.19 80 GLN A CA 1
ATOM 596 C C . GLN A 1 80 ? 7.416 2.343 -0.512 1.00 88.19 80 GLN A C 1
ATOM 598 O O . GLN A 1 80 ? 7.551 3.003 -1.538 1.00 88.19 80 GLN A O 1
ATOM 603 N N . LEU A 1 81 ? 6.277 2.311 0.187 1.00 78.31 81 LEU A N 1
ATOM 604 C CA . LEU A 1 81 ? 5.024 2.970 -0.219 1.00 78.31 81 LEU A CA 1
ATOM 605 C C . LEU A 1 81 ? 5.102 4.511 -0.267 1.00 78.31 81 LEU A C 1
ATOM 607 O O . LEU A 1 81 ? 4.178 5.152 -0.752 1.00 78.31 81 LEU A O 1
ATOM 611 N N . SER A 1 82 ? 6.190 5.114 0.221 1.00 73.31 82 SER A N 1
ATOM 612 C CA . SER A 1 82 ? 6.476 6.544 0.078 1.00 73.31 82 SER A CA 1
ATOM 613 C C . SER A 1 82 ? 7.968 6.768 -0.211 1.00 73.31 82 SER A C 1
ATOM 615 O O . SER A 1 82 ? 8.809 6.048 0.339 1.00 73.31 82 SER A O 1
ATOM 617 N N . PRO A 1 83 ? 8.335 7.787 -1.016 1.00 70.00 83 PRO A N 1
ATOM 618 C CA . PRO A 1 83 ? 9.729 8.192 -1.216 1.00 70.00 83 PRO A CA 1
ATOM 619 C C . PRO A 1 83 ? 10.468 8.504 0.090 1.00 70.00 83 PRO A C 1
ATOM 621 O O . PRO A 1 83 ? 11.679 8.296 0.185 1.00 70.00 83 PRO A O 1
ATOM 624 N N . GLU A 1 84 ? 9.745 8.983 1.099 1.00 73.38 84 GLU A N 1
ATOM 625 C CA . GLU A 1 84 ? 10.272 9.387 2.405 1.00 73.38 84 GLU A CA 1
ATOM 626 C C . GLU A 1 84 ? 10.277 8.235 3.411 1.00 73.38 84 GLU A C 1
ATOM 628 O O . GLU A 1 84 ? 10.983 8.300 4.418 1.00 73.38 84 GLU A O 1
ATOM 633 N N . ALA A 1 85 ? 9.534 7.158 3.132 1.00 72.38 85 ALA A N 1
ATOM 634 C CA . ALA A 1 85 ? 9.498 5.998 4.004 1.00 72.38 85 ALA A CA 1
ATOM 635 C C . ALA A 1 85 ? 10.894 5.364 4.084 1.00 72.38 85 ALA A C 1
ATOM 637 O O . ALA A 1 85 ? 11.506 4.988 3.074 1.00 72.38 85 ALA A O 1
ATOM 638 N N . SER A 1 86 ? 11.403 5.266 5.311 1.00 74.69 86 SER A N 1
ATOM 639 C CA . SER A 1 86 ? 12.613 4.511 5.639 1.00 74.69 86 SER A CA 1
ATOM 640 C C . SER A 1 86 ? 12.343 3.013 5.762 1.00 74.69 86 SER A C 1
ATOM 642 O O . SER A 1 86 ? 13.273 2.219 5.661 1.00 74.69 86 SER A O 1
ATOM 644 N N . GLU A 1 87 ? 11.082 2.632 5.968 1.00 81.25 87 GLU A N 1
ATOM 645 C CA . GLU A 1 87 ? 10.651 1.257 6.207 1.00 81.25 87 GLU A CA 1
ATOM 646 C C . GLU A 1 87 ? 9.695 0.777 5.113 1.00 81.25 87 GLU A C 1
ATOM 648 O O . GLU A 1 87 ? 8.964 1.562 4.504 1.00 81.25 87 GLU A O 1
ATOM 653 N N . SER A 1 88 ? 9.703 -0.532 4.863 1.00 85.88 88 SER A N 1
ATOM 654 C CA . SER A 1 88 ? 8.718 -1.164 3.995 1.00 85.88 88 SER A CA 1
ATOM 655 C C . SER A 1 88 ? 7.376 -1.260 4.712 1.00 85.88 88 SER A C 1
ATOM 657 O O . SER A 1 88 ? 7.277 -1.845 5.793 1.00 85.88 88 SER A O 1
ATOM 659 N N . GLY A 1 89 ? 6.348 -0.710 4.081 1.00 91.25 89 GLY A N 1
ATOM 660 C CA . GLY A 1 89 ? 4.970 -0.839 4.519 1.00 91.25 89 GLY A CA 1
ATOM 661 C C . GLY A 1 89 ? 4.227 -1.872 3.689 1.00 91.25 89 GLY A C 1
ATOM 662 O O . GLY A 1 89 ? 4.632 -2.220 2.576 1.00 91.25 89 GLY A O 1
ATOM 663 N N . ASN A 1 90 ? 3.105 -2.309 4.234 1.00 94.69 90 ASN A N 1
ATOM 664 C CA . ASN A 1 90 ? 2.114 -3.101 3.538 1.00 94.69 90 ASN A CA 1
ATOM 665 C C . ASN A 1 90 ? 0.766 -2.403 3.646 1.00 94.69 90 ASN A C 1
ATOM 667 O O . ASN A 1 90 ? 0.437 -1.792 4.667 1.00 94.69 90 ASN A O 1
ATOM 671 N N . MET A 1 91 ? -0.019 -2.535 2.591 1.00 92.62 91 MET A N 1
ATOM 672 C CA . MET A 1 91 ? -1.401 -2.115 2.527 1.00 92.62 91 MET A CA 1
ATOM 673 C C . MET A 1 91 ? -2.205 -3.178 1.804 1.00 92.62 91 MET A C 1
ATOM 675 O O . MET A 1 91 ? -1.827 -3.618 0.728 1.00 92.62 91 MET A O 1
ATOM 679 N N . LEU A 1 92 ? -3.346 -3.556 2.354 1.00 94.31 92 LEU A N 1
ATOM 680 C CA . LEU A 1 92 ? -4.174 -4.608 1.790 1.00 94.31 92 LEU A CA 1
ATOM 681 C C . LEU A 1 92 ? -5.638 -4.218 1.881 1.00 94.31 92 LEU A C 1
ATOM 683 O O . LEU A 1 92 ? -6.068 -3.651 2.878 1.00 94.31 92 LEU A O 1
ATOM 687 N N . THR A 1 93 ? -6.414 -4.556 0.863 1.00 90.56 93 THR A N 1
ATOM 688 C CA . THR A 1 93 ? -7.871 -4.538 0.933 1.00 90.56 93 THR A CA 1
ATOM 689 C C . THR A 1 93 ? -8.431 -5.901 0.566 1.00 90.56 93 THR A C 1
ATOM 691 O O . THR A 1 93 ? -8.063 -6.494 -0.453 1.00 90.56 93 THR A O 1
ATOM 694 N N . ASP A 1 94 ? -9.337 -6.389 1.408 1.00 86.62 94 ASP A N 1
ATOM 695 C CA . ASP A 1 94 ? -10.114 -7.606 1.173 1.00 86.62 94 ASP A CA 1
ATOM 696 C C . ASP A 1 94 ? -11.489 -7.322 0.537 1.00 86.62 94 ASP A C 1
ATOM 698 O O . ASP A 1 94 ? -12.215 -8.256 0.188 1.00 86.62 94 ASP A O 1
ATOM 702 N N . GLY A 1 95 ? -11.810 -6.040 0.325 1.00 82.00 95 GLY A N 1
ATOM 703 C CA . GLY A 1 95 ? -13.084 -5.542 -0.190 1.00 82.00 95 GLY A CA 1
ATOM 704 C C . GLY A 1 95 ? -14.041 -4.992 0.874 1.00 82.00 95 GLY A C 1
ATOM 705 O O . GLY A 1 95 ? -15.001 -4.321 0.501 1.00 82.00 95 GLY A O 1
ATOM 706 N N . GLU A 1 96 ? -13.783 -5.225 2.162 1.00 85.69 96 GLU A N 1
ATOM 707 C CA . GLU A 1 96 ? -14.566 -4.682 3.286 1.00 85.69 96 GLU A CA 1
ATOM 708 C C . GLU A 1 96 ? -13.711 -3.755 4.156 1.00 85.69 96 GLU A C 1
ATOM 710 O O . GLU A 1 96 ? -14.117 -2.636 4.488 1.00 85.69 96 GLU A O 1
ATOM 715 N N . PHE A 1 97 ? -12.495 -4.192 4.472 1.00 89.75 97 PHE A N 1
ATOM 716 C CA . PHE A 1 97 ? -11.525 -3.446 5.253 1.00 89.75 97 PHE A CA 1
ATOM 717 C C . PHE A 1 97 ? -10.305 -3.091 4.407 1.00 89.75 97 PHE A C 1
ATOM 719 O O . PHE A 1 97 ? -9.896 -3.811 3.489 1.00 89.75 97 PHE A O 1
ATOM 726 N N . MET A 1 98 ? -9.699 -1.960 4.745 1.00 90.88 98 MET A N 1
ATOM 727 C CA . MET A 1 98 ? -8.339 -1.629 4.361 1.00 90.88 98 MET A CA 1
ATOM 728 C C . MET A 1 98 ? -7.438 -1.818 5.579 1.00 90.88 98 MET A C 1
ATOM 730 O O . MET A 1 98 ? -7.748 -1.358 6.677 1.00 90.88 98 MET A O 1
ATOM 734 N N . TYR A 1 99 ? -6.325 -2.502 5.368 1.00 94.38 99 TYR A N 1
ATOM 735 C CA . TYR A 1 99 ? -5.299 -2.807 6.349 1.00 94.38 99 TYR A CA 1
ATOM 736 C C . TYR A 1 99 ? -4.029 -2.075 5.959 1.00 94.38 99 TYR A C 1
ATOM 738 O O . TYR A 1 99 ? -3.682 -2.031 4.780 1.00 94.38 99 TYR A O 1
ATOM 746 N N . THR A 1 100 ? -3.306 -1.556 6.941 1.00 92.94 100 THR A N 1
ATOM 747 C CA . THR A 1 100 ? -1.945 -1.044 6.762 1.00 92.94 100 THR A CA 1
ATOM 748 C C . THR A 1 100 ? -1.074 -1.522 7.910 1.00 92.94 100 THR A C 1
ATOM 750 O O . THR A 1 100 ? -1.532 -1.536 9.051 1.00 92.94 100 THR A O 1
ATOM 753 N N . TRP A 1 101 ? 0.153 -1.954 7.638 1.00 94.69 101 TRP A N 1
ATOM 754 C CA . TRP A 1 101 ? 1.085 -2.379 8.687 1.00 94.69 101 TRP A CA 1
ATOM 755 C C . TRP A 1 101 ? 2.542 -2.255 8.248 1.00 94.69 101 TRP A C 1
ATOM 757 O O . TRP A 1 101 ? 2.846 -2.203 7.055 1.00 94.69 101 TRP A O 1
ATOM 767 N N . SER A 1 102 ? 3.448 -2.237 9.226 1.00 91.19 102 SER A N 1
ATOM 768 C CA . SER A 1 102 ? 4.888 -2.396 8.999 1.00 91.19 102 SER A CA 1
ATOM 769 C C . SER A 1 102 ? 5.297 -3.835 9.307 1.00 91.19 102 SER A C 1
ATOM 771 O O . SER A 1 102 ? 4.926 -4.396 10.343 1.00 91.19 102 SER A O 1
ATOM 773 N N . ASP A 1 103 ? 6.091 -4.443 8.423 1.00 88.25 103 ASP A N 1
ATOM 774 C CA . ASP A 1 103 ? 6.645 -5.780 8.676 1.00 88.25 103 ASP A CA 1
ATOM 775 C C . ASP A 1 103 ? 7.649 -5.788 9.832 1.00 88.25 103 ASP A C 1
ATOM 777 O O . ASP A 1 103 ? 7.874 -6.836 10.440 1.00 88.25 103 ASP A O 1
ATOM 781 N N . GLN A 1 104 ? 8.234 -4.628 10.148 1.00 89.75 104 GLN A N 1
ATOM 782 C CA . GLN A 1 104 ? 9.229 -4.486 11.202 1.00 89.75 104 GLN A CA 1
ATOM 783 C C . GLN A 1 104 ? 8.593 -4.439 12.593 1.00 89.75 104 GLN A C 1
ATOM 785 O O . GLN A 1 104 ? 9.050 -5.146 13.491 1.00 89.75 104 GLN A O 1
ATOM 790 N N . SER A 1 105 ? 7.548 -3.628 12.780 1.00 92.19 105 SER A N 1
ATOM 791 C CA . SER A 1 105 ? 6.877 -3.501 14.081 1.00 92.19 105 SER A CA 1
ATOM 792 C C . SER A 1 105 ? 5.857 -4.607 14.343 1.00 92.19 105 SER A C 1
ATOM 794 O O . SER A 1 105 ? 5.554 -4.881 15.502 1.00 92.19 105 SER A O 1
ATOM 796 N N . LYS A 1 106 ? 5.329 -5.251 13.288 1.00 93.38 106 LYS A N 1
ATOM 797 C CA . LYS A 1 106 ? 4.180 -6.176 13.369 1.00 93.38 106 LYS A CA 1
ATOM 798 C C . LYS A 1 106 ? 2.937 -5.533 13.990 1.00 93.38 106 LYS A C 1
ATOM 800 O O . LYS A 1 106 ? 2.080 -6.205 14.566 1.00 93.38 106 LYS A O 1
ATOM 805 N N . GLU A 1 107 ? 2.821 -4.226 13.812 1.00 94.81 107 GLU A N 1
ATOM 806 C CA . GLU A 1 107 ? 1.679 -3.425 14.223 1.00 94.81 107 GLU A CA 1
ATOM 807 C C . GLU A 1 107 ? 1.096 -2.713 13.008 1.00 94.81 107 GLU A C 1
ATOM 809 O O . GLU A 1 107 ? 1.806 -2.326 12.072 1.00 94.81 107 GLU A O 1
ATOM 814 N N . GLY A 1 108 ? -0.221 -2.562 13.020 1.00 94.12 108 GLY A N 1
ATOM 815 C CA . GLY A 1 108 ? -0.956 -1.981 11.919 1.00 94.12 108 GLY A CA 1
ATOM 816 C C . GLY A 1 108 ? -2.290 -1.401 12.340 1.00 94.12 108 GLY A C 1
ATOM 817 O O . GLY A 1 108 ? -2.722 -1.491 13.491 1.00 94.12 108 GLY A O 1
ATOM 818 N N . THR A 1 109 ? -2.970 -0.819 11.369 1.00 94.25 109 THR A N 1
ATOM 819 C CA . THR A 1 109 ? -4.326 -0.307 11.527 1.00 94.25 109 THR A CA 1
ATOM 820 C C . THR A 1 109 ? -5.237 -0.944 10.496 1.00 94.25 109 THR A C 1
ATOM 822 O O . THR A 1 109 ? -4.793 -1.334 9.412 1.00 94.25 109 THR A O 1
ATOM 825 N N . LYS A 1 110 ? -6.515 -1.071 10.844 1.00 94.31 110 LYS A N 1
ATOM 826 C CA . LYS A 1 110 ? -7.564 -1.449 9.902 1.00 94.31 110 LYS A CA 1
ATOM 827 C C . LYS A 1 110 ? -8.727 -0.477 9.992 1.00 94.31 110 LYS A C 1
ATOM 829 O O . LYS A 1 110 ? -9.048 0.002 11.080 1.00 94.31 110 LYS A O 1
ATOM 834 N N . PHE A 1 111 ? -9.357 -0.207 8.862 1.00 88.94 111 PHE A N 1
ATOM 835 C CA . PHE A 1 111 ? -10.541 0.638 8.786 1.00 88.94 111 PHE A CA 1
ATOM 836 C C . PHE A 1 111 ? -11.502 0.131 7.716 1.00 88.94 111 PHE A C 1
ATOM 838 O O . PHE A 1 111 ? -11.084 -0.440 6.709 1.00 88.94 111 PHE A O 1
ATOM 845 N N . THR A 1 112 ? -12.798 0.320 7.942 1.00 88.00 112 THR A N 1
ATOM 846 C CA . THR A 1 112 ? -13.835 -0.018 6.963 1.00 88.00 112 THR A CA 1
ATOM 847 C C . THR A 1 112 ? -13.728 0.878 5.732 1.00 88.00 112 THR A C 1
ATOM 849 O O . THR A 1 112 ? -13.578 2.098 5.846 1.00 88.00 112 THR A O 1
ATOM 852 N N . ILE A 1 113 ? -13.841 0.273 4.553 1.00 81.69 113 ILE A N 1
ATOM 853 C CA . ILE A 1 113 ? -13.874 1.000 3.285 1.00 81.69 113 ILE A CA 1
ATOM 854 C C . ILE A 1 113 ? -15.231 1.704 3.169 1.00 81.69 113 ILE A C 1
ATOM 856 O O . ILE A 1 113 ? -16.263 1.040 3.296 1.00 81.69 113 ILE A O 1
ATOM 860 N N . PRO A 1 114 ? -15.265 3.031 2.943 1.00 75.38 114 PRO A N 1
ATOM 861 C CA . PRO A 1 114 ? -16.517 3.747 2.751 1.00 75.38 114 PRO A CA 1
ATOM 862 C C . PRO A 1 114 ? -17.302 3.178 1.568 1.00 75.38 114 PRO A C 1
ATOM 864 O O . PRO A 1 114 ? -16.741 2.856 0.520 1.00 75.38 114 PRO A O 1
ATOM 867 N N . THR A 1 115 ? -18.618 3.091 1.716 1.00 71.62 115 THR A N 1
ATOM 868 C CA . THR A 1 115 ? -19.504 2.730 0.605 1.00 71.62 115 THR A CA 1
ATOM 869 C C . THR A 1 115 ? -19.488 3.809 -0.482 1.00 71.62 115 THR A C 1
ATOM 871 O O . THR A 1 115 ? -19.188 4.971 -0.211 1.00 71.62 115 THR A O 1
ATOM 874 N N . GLU A 1 116 ? -19.880 3.469 -1.714 1.00 63.62 116 GLU A N 1
ATOM 875 C CA . GLU A 1 116 ? -19.973 4.443 -2.819 1.00 63.62 116 GLU A CA 1
ATOM 876 C C . GLU A 1 116 ? -20.855 5.655 -2.461 1.00 63.62 116 GLU A C 1
ATOM 878 O O . GLU A 1 116 ? -20.558 6.788 -2.836 1.00 63.62 116 GLU A O 1
ATOM 883 N N . THR A 1 117 ? -21.916 5.433 -1.675 1.00 60.81 117 THR A N 1
ATOM 884 C CA . THR A 1 117 ? -22.793 6.500 -1.171 1.00 60.81 117 THR A CA 1
ATOM 885 C C . THR A 1 117 ? -22.075 7.431 -0.192 1.00 60.81 117 THR A C 1
ATOM 887 O O . THR A 1 117 ? -22.307 8.637 -0.220 1.00 60.81 117 THR A O 1
ATOM 890 N N . GLU A 1 118 ? -21.189 6.900 0.650 1.00 62.97 118 GLU A N 1
ATOM 891 C CA . GLU A 1 118 ? -20.384 7.699 1.579 1.00 62.97 118 GLU A CA 1
ATOM 892 C C . GLU A 1 118 ? -19.235 8.427 0.872 1.00 62.97 118 GLU A C 1
ATOM 894 O O . GLU A 1 118 ? -18.941 9.574 1.210 1.00 62.97 118 GLU A O 1
ATOM 899 N N . MET A 1 119 ? -18.617 7.801 -0.136 1.00 57.12 119 MET A N 1
ATOM 900 C CA . MET A 1 119 ? -17.572 8.429 -0.953 1.00 57.12 119 MET A CA 1
ATOM 901 C C . MET A 1 119 ? -18.101 9.652 -1.710 1.00 57.12 119 MET A C 1
ATOM 903 O O . MET A 1 119 ? -17.414 10.665 -1.788 1.00 57.12 119 MET A O 1
ATOM 907 N N . ALA A 1 120 ? -19.346 9.605 -2.196 1.00 51.53 120 ALA A N 1
ATOM 908 C CA . ALA A 1 120 ? -19.987 10.727 -2.886 1.00 51.53 120 ALA A CA 1
ATOM 909 C C . ALA A 1 120 ? -20.226 11.967 -1.992 1.00 51.53 120 ALA A C 1
ATOM 911 O O . ALA A 1 120 ? -20.559 13.036 -2.502 1.00 51.53 120 ALA A O 1
ATOM 912 N N . GLN A 1 121 ? -20.086 11.838 -0.667 1.00 49.94 121 GLN A N 1
ATOM 913 C CA . GLN A 1 121 ? -20.359 12.901 0.310 1.00 49.94 121 GLN A CA 1
ATOM 914 C C . GLN A 1 121 ? -19.090 13.490 0.957 1.00 49.94 121 GLN A C 1
ATOM 916 O O . GLN A 1 121 ? -19.171 14.516 1.654 1.00 49.94 121 GLN A O 1
ATOM 921 N N . GLN A 1 122 ? -17.914 12.890 0.736 1.00 48.94 122 GLN A N 1
ATOM 922 C CA . GLN A 1 122 ? -16.652 13.397 1.277 1.00 48.94 122 GLN A CA 1
ATOM 923 C C . GLN A 1 122 ? -16.001 14.416 0.329 1.00 48.94 122 GLN A C 1
ATOM 925 O O . GLN A 1 122 ? -15.869 14.142 -0.860 1.00 48.94 122 GLN A O 1
ATOM 930 N N . PRO A 1 123 ? -15.610 15.605 0.832 1.00 39.31 123 PRO A N 1
ATOM 931 C CA . PRO A 1 123 ? -15.130 16.672 -0.029 1.00 39.31 123 PRO A CA 1
ATOM 932 C C . PRO A 1 123 ? -13.686 16.498 -0.501 1.00 39.31 123 PRO A C 1
ATOM 934 O O . PRO A 1 123 ? -13.421 16.982 -1.584 1.00 39.31 123 PRO A O 1
ATOM 937 N N . GLU A 1 124 ? -12.788 15.795 0.200 1.00 43.50 124 GLU A N 1
ATOM 938 C CA . GLU A 1 124 ? -11.441 15.456 -0.300 1.00 43.50 124 GLU A CA 1
ATOM 939 C C . GLU A 1 124 ? -10.944 14.152 0.346 1.00 43.50 124 GLU A C 1
ATOM 941 O O . GLU A 1 124 ? -11.310 13.852 1.482 1.00 43.50 124 GLU A O 1
ATOM 946 N N . ASP A 1 125 ? -10.178 13.368 -0.419 1.00 43.47 125 ASP A N 1
ATOM 947 C CA . ASP A 1 125 ? -9.828 11.954 -0.203 1.00 43.47 125 ASP A CA 1
ATOM 948 C C . ASP A 1 125 ? -8.559 11.789 0.664 1.00 43.47 125 ASP A C 1
ATOM 950 O O . ASP A 1 125 ? -7.454 12.032 0.174 1.00 43.47 125 ASP A O 1
ATOM 954 N N . PRO A 1 126 ? -8.666 11.361 1.938 1.00 35.12 126 PRO A N 1
ATOM 955 C CA . PRO A 1 126 ? -7.509 11.129 2.802 1.00 35.12 126 PRO A CA 1
ATOM 956 C C . PRO A 1 126 ? -6.810 9.776 2.552 1.00 35.12 126 PRO A C 1
ATOM 958 O O . PRO A 1 126 ? -5.985 9.364 3.365 1.00 35.12 126 PRO A O 1
ATOM 961 N N . SER A 1 127 ? -7.122 9.060 1.465 1.00 40.97 127 SER A N 1
ATOM 962 C CA . SER A 1 127 ? -6.681 7.675 1.249 1.00 40.97 127 SER A CA 1
ATOM 963 C C . SER A 1 127 ? -6.162 7.375 -0.160 1.00 40.97 127 SER A C 1
ATOM 965 O O . SER A 1 127 ? -6.309 6.261 -0.656 1.00 40.97 127 SER A O 1
ATOM 967 N N . LYS A 1 128 ? -5.463 8.313 -0.809 1.00 48.22 128 LYS A N 1
ATOM 968 C CA . LYS A 1 128 ? -4.780 8.033 -2.087 1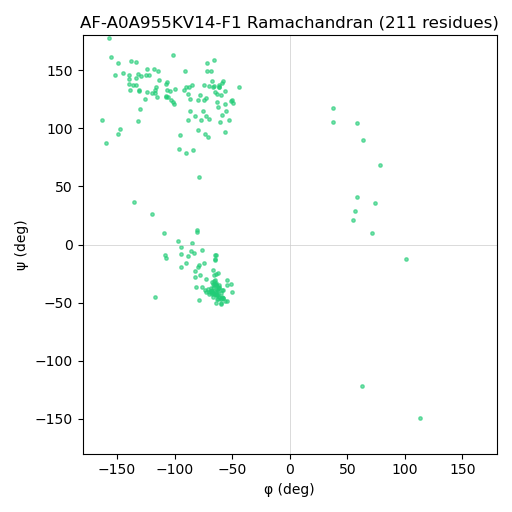.00 48.22 128 LYS A CA 1
ATOM 969 C C . LYS A 1 128 ? -3.455 7.284 -1.905 1.00 48.22 128 LYS A C 1
ATOM 971 O O . LYS A 1 128 ? -2.399 7.765 -2.297 1.00 48.22 128 LYS A O 1
ATOM 976 N N . VAL A 1 129 ? -3.491 6.107 -1.286 1.00 51.16 129 VAL A N 1
ATOM 977 C CA . VAL A 1 129 ? -2.313 5.214 -1.201 1.00 51.16 129 VAL A CA 1
ATOM 978 C C . VAL A 1 129 ? -2.321 4.170 -2.326 1.00 51.16 129 VAL A C 1
ATOM 980 O O . VAL A 1 129 ? -1.281 3.627 -2.702 1.00 51.16 129 VAL A O 1
ATOM 983 N N . VAL A 1 130 ? -3.491 3.938 -2.928 1.00 60.69 130 VAL A N 1
ATOM 984 C CA . VAL A 1 130 ? -3.631 3.214 -4.193 1.00 60.69 130 VAL A CA 1
ATOM 985 C C . VAL A 1 130 ? -3.940 4.241 -5.288 1.00 60.69 130 VAL A C 1
ATOM 987 O O . VAL A 1 130 ? -4.878 5.022 -5.116 1.00 60.69 130 VAL A O 1
ATOM 990 N N . PRO A 1 131 ? -3.183 4.273 -6.401 1.00 68.50 131 PRO A N 1
ATOM 991 C CA . PRO A 1 131 ? -3.516 5.108 -7.543 1.00 68.50 131 PRO A CA 1
ATOM 992 C C . PRO A 1 131 ? -4.927 4.778 -8.029 1.00 68.50 131 PRO A C 1
ATOM 994 O O . PRO A 1 131 ? -5.256 3.612 -8.252 1.00 68.50 131 PRO A O 1
ATOM 997 N N . ASP A 1 132 ? -5.757 5.794 -8.249 1.00 76.50 132 ASP A N 1
ATOM 998 C CA . ASP A 1 132 ? -6.950 5.596 -9.059 1.00 76.50 132 ASP A CA 1
ATOM 999 C C . ASP A 1 132 ? -6.520 5.415 -10.517 1.00 76.50 132 ASP A C 1
ATOM 1001 O O . ASP A 1 132 ? -6.350 6.373 -11.271 1.00 76.50 132 ASP A O 1
ATOM 1005 N N . PHE A 1 133 ? -6.326 4.157 -10.914 1.00 73.50 133 PHE A N 1
ATOM 1006 C CA . PHE A 1 133 ? -5.884 3.799 -12.261 1.00 73.50 133 PHE A CA 1
ATOM 1007 C C . PHE A 1 133 ? -6.893 4.175 -13.360 1.00 73.50 133 PHE A C 1
ATOM 1009 O O . PHE A 1 133 ? -6.567 4.080 -14.540 1.00 73.50 133 PHE A O 1
ATOM 1016 N N . ARG A 1 134 ? -8.110 4.605 -12.994 1.00 75.19 134 ARG A N 1
ATOM 1017 C CA . ARG A 1 134 ? -9.132 5.102 -13.929 1.00 75.19 134 ARG A CA 1
ATOM 1018 C C . ARG A 1 134 ? -9.106 6.624 -14.079 1.00 75.19 134 ARG A C 1
ATOM 1020 O O . ARG A 1 134 ? -9.807 7.155 -14.939 1.00 75.19 134 ARG A O 1
ATOM 1027 N N . ASN A 1 135 ? -8.326 7.322 -13.256 1.00 79.75 135 ASN A N 1
ATOM 1028 C CA . ASN A 1 135 ? -8.260 8.773 -13.230 1.00 79.75 135 ASN A CA 1
ATOM 1029 C C . ASN A 1 135 ? -7.022 9.283 -13.986 1.00 79.75 135 ASN A C 1
ATOM 1031 O O . ASN A 1 135 ? -5.878 8.991 -13.632 1.00 79.75 135 ASN A O 1
ATOM 1035 N N . THR A 1 136 ? -7.258 10.095 -15.017 1.00 78.88 136 THR A N 1
ATOM 1036 C CA . THR A 1 136 ? -6.203 10.697 -15.843 1.00 78.88 136 THR A CA 1
ATOM 1037 C C . THR A 1 136 ? -5.317 11.678 -15.076 1.00 78.88 136 THR A C 1
ATOM 1039 O O . THR A 1 136 ? -4.132 11.789 -15.387 1.00 78.88 136 THR A O 1
ATOM 1042 N N . ASP A 1 137 ? -5.852 12.357 -14.060 1.00 83.06 137 ASP A N 1
ATOM 1043 C CA . ASP A 1 137 ? -5.089 13.285 -13.220 1.00 83.06 137 ASP A CA 1
ATOM 1044 C C . ASP A 1 137 ? -4.110 12.512 -12.335 1.00 83.06 137 ASP A C 1
ATOM 1046 O O . ASP A 1 137 ? -2.947 12.894 -12.218 1.00 83.06 137 ASP A O 1
ATOM 1050 N N . THR A 1 138 ? -4.542 11.371 -11.782 1.00 80.25 138 THR A N 1
ATOM 1051 C CA . THR A 1 138 ? -3.657 10.471 -11.030 1.00 80.25 138 THR A CA 1
ATOM 1052 C C . THR A 1 138 ? -2.555 9.920 -11.925 1.00 80.25 138 THR A C 1
ATOM 1054 O O . THR A 1 138 ? -1.390 9.933 -11.542 1.00 80.25 138 THR A O 1
ATOM 1057 N N . GLN A 1 139 ? -2.877 9.499 -13.146 1.00 80.25 139 GLN A N 1
ATOM 1058 C CA . GLN A 1 139 ? -1.852 9.075 -14.098 1.00 80.25 139 GLN A CA 1
ATOM 1059 C C . GLN A 1 139 ? -0.809 10.182 -14.341 1.00 80.25 139 GLN A C 1
ATOM 1061 O O . GLN A 1 139 ? 0.394 9.933 -14.247 1.00 80.25 139 GLN A O 1
ATOM 1066 N N . GLN A 1 140 ? -1.257 11.411 -14.608 1.00 82.88 140 GLN A N 1
ATOM 1067 C CA . GLN A 1 140 ? -0.367 12.547 -14.849 1.00 82.88 140 GLN A CA 1
ATOM 1068 C C . GLN A 1 140 ? 0.484 12.903 -13.619 1.00 82.88 140 GLN A C 1
ATOM 1070 O O . GLN A 1 140 ? 1.642 13.298 -13.764 1.00 82.88 140 GLN A O 1
ATOM 1075 N N . GLU A 1 141 ? -0.056 12.748 -12.412 1.00 84.88 141 GLU A N 1
ATOM 1076 C CA . GLU A 1 141 ? 0.681 12.930 -11.162 1.00 84.88 141 GLU A CA 1
ATOM 1077 C C . GLU A 1 141 ? 1.868 11.961 -11.062 1.00 84.88 141 GLU A C 1
ATOM 1079 O O . GLU A 1 141 ? 3.005 12.402 -10.883 1.00 84.88 141 GLU A O 1
ATOM 1084 N N . TYR A 1 142 ? 1.644 10.659 -11.266 1.00 81.31 142 TYR A N 1
ATOM 1085 C CA . TYR A 1 142 ? 2.714 9.655 -11.212 1.00 81.31 142 TYR A CA 1
ATOM 1086 C C . TYR A 1 142 ? 3.773 9.853 -12.308 1.00 81.31 142 TYR A C 1
ATOM 1088 O O . TYR A 1 142 ? 4.965 9.659 -12.052 1.00 81.31 142 TYR A O 1
ATOM 1096 N N . GLU A 1 143 ? 3.363 10.299 -13.500 1.00 82.06 143 GLU A N 1
ATOM 1097 C CA . GLU A 1 143 ? 4.284 10.718 -14.566 1.00 82.06 143 GLU A CA 1
ATOM 1098 C C . GLU A 1 143 ? 5.181 11.878 -14.104 1.00 82.06 143 GLU A C 1
ATOM 1100 O O . GLU A 1 143 ? 6.405 11.807 -14.231 1.00 82.06 143 GLU A O 1
ATOM 1105 N N . ASN A 1 144 ? 4.588 12.933 -13.534 1.00 85.75 144 ASN A N 1
ATOM 1106 C CA . ASN A 1 144 ? 5.311 14.122 -13.072 1.00 85.75 144 ASN A CA 1
ATOM 1107 C C . ASN A 1 144 ? 6.254 13.821 -11.898 1.00 85.75 144 ASN A C 1
ATOM 1109 O O . ASN A 1 144 ? 7.308 14.445 -11.774 1.00 85.75 144 ASN A O 1
ATOM 1113 N N . LEU A 1 145 ? 5.892 12.855 -11.052 1.00 85.00 145 LEU A N 1
ATOM 1114 C CA . LEU A 1 145 ? 6.720 12.367 -9.947 1.00 85.00 145 LEU A CA 1
ATOM 1115 C C . LEU A 1 145 ? 7.869 11.450 -10.409 1.00 85.00 145 LEU A C 1
ATOM 1117 O O . LEU A 1 145 ? 8.710 11.058 -9.595 1.00 85.00 145 LEU A O 1
ATOM 1121 N N . GLY A 1 146 ? 7.937 11.129 -11.706 1.00 88.00 146 GLY A N 1
ATOM 1122 C CA . GLY A 1 146 ? 9.025 10.356 -12.298 1.00 88.00 146 GLY A CA 1
ATOM 1123 C C . GLY A 1 146 ? 8.967 8.869 -11.962 1.00 88.00 146 GLY A C 1
ATOM 1124 O O . GLY A 1 146 ? 10.018 8.249 -11.773 1.00 88.00 146 GLY A O 1
ATOM 1125 N N . TYR A 1 147 ? 7.769 8.294 -11.864 1.00 87.19 147 TYR A N 1
ATOM 1126 C CA . TYR A 1 147 ? 7.600 6.852 -11.707 1.00 87.19 147 TYR A CA 1
ATOM 1127 C C . TYR A 1 147 ? 7.608 6.128 -13.055 1.00 87.19 147 TYR A C 1
ATOM 1129 O O . TYR A 1 147 ? 6.957 6.556 -14.005 1.00 87.19 147 TYR A O 1
ATOM 1137 N N . SER A 1 148 ? 8.294 4.988 -13.122 1.00 89.56 148 SER A N 1
ATOM 1138 C CA . SER A 1 148 ? 8.003 3.942 -14.102 1.00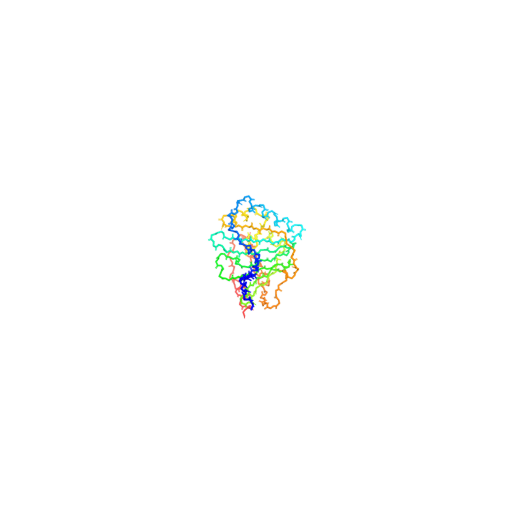 89.56 148 SER A CA 1
ATOM 1139 C C . SER A 1 148 ? 7.003 2.953 -13.508 1.00 89.56 148 SER A C 1
ATOM 1141 O O . SER A 1 148 ? 6.982 2.723 -12.297 1.00 89.56 148 SER A O 1
ATOM 1143 N N . ILE A 1 149 ? 6.171 2.362 -14.362 1.00 88.81 149 ILE A N 1
ATOM 1144 C CA . ILE A 1 149 ? 5.220 1.316 -13.983 1.00 88.81 149 ILE A CA 1
ATOM 1145 C C . ILE A 1 149 ? 5.352 0.142 -14.950 1.00 88.81 149 ILE A C 1
ATOM 1147 O O . ILE A 1 149 ? 5.372 0.314 -16.169 1.00 88.81 149 ILE A O 1
ATOM 1151 N N . ASN A 1 150 ? 5.445 -1.063 -14.401 1.00 90.56 150 ASN A N 1
ATOM 1152 C CA . ASN A 1 150 ? 5.534 -2.294 -15.171 1.00 90.56 150 ASN A CA 1
ATOM 1153 C C . ASN A 1 150 ? 4.540 -3.312 -14.620 1.00 90.56 150 ASN A C 1
ATOM 1155 O O . ASN A 1 150 ? 4.765 -3.863 -13.542 1.00 90.56 150 ASN A O 1
ATOM 1159 N N . CYS A 1 151 ? 3.449 -3.542 -15.351 1.00 90.38 151 CYS A N 1
ATOM 1160 C CA . CYS A 1 151 ? 2.432 -4.516 -14.986 1.00 90.38 151 CYS A CA 1
ATOM 1161 C C . CYS A 1 151 ? 2.483 -5.757 -15.873 1.00 90.38 151 CYS A C 1
ATOM 1163 O O . CYS A 1 151 ? 2.611 -5.677 -17.099 1.00 90.38 151 CYS A O 1
ATOM 1165 N N . ALA A 1 152 ? 2.300 -6.913 -15.243 1.00 92.06 152 ALA A N 1
ATOM 1166 C CA . ALA A 1 152 ? 2.168 -8.197 -15.908 1.00 92.06 152 ALA A CA 1
ATOM 1167 C C . ALA A 1 152 ? 0.993 -8.989 -15.327 1.00 92.06 152 ALA A C 1
ATOM 1169 O O . ALA A 1 152 ? 0.749 -8.973 -14.118 1.00 92.06 152 ALA A O 1
ATOM 1170 N N . GLU A 1 153 ? 0.286 -9.725 -16.189 1.00 93.25 153 GLU A N 1
ATOM 1171 C CA . GLU A 1 153 ? -0.631 -10.767 -15.724 1.00 93.25 153 GLU A CA 1
ATOM 1172 C C . GLU A 1 153 ? 0.175 -11.798 -14.919 1.00 93.25 153 GLU A C 1
ATOM 1174 O O . GLU A 1 153 ? 1.206 -12.306 -15.374 1.00 93.25 153 GLU A O 1
ATOM 1179 N N . LYS A 1 154 ? -0.283 -12.103 -13.705 1.00 94.62 154 LYS A N 1
ATOM 1180 C CA . LYS A 1 154 ? 0.397 -13.030 -12.798 1.00 94.62 154 LYS A CA 1
ATOM 1181 C C . LYS A 1 154 ? -0.637 -13.892 -12.106 1.00 94.62 154 LYS A C 1
ATOM 1183 O O . LYS A 1 154 ? -1.666 -13.394 -11.678 1.00 94.62 154 LYS A O 1
ATOM 1188 N N . ASN A 1 155 ? -0.374 -15.188 -11.966 1.00 94.00 155 ASN A N 1
ATOM 1189 C CA . ASN A 1 155 ? -1.243 -16.027 -11.149 1.00 94.00 155 ASN A CA 1
ATOM 1190 C C . ASN A 1 155 ? -1.000 -15.699 -9.668 1.00 94.00 155 ASN A C 1
ATOM 1192 O O . ASN A 1 155 ? 0.085 -15.970 -9.151 1.00 94.00 155 ASN A O 1
ATOM 1196 N N . LEU A 1 156 ? -1.987 -15.076 -9.024 1.00 94.44 156 LEU A N 1
ATOM 1197 C CA . LEU A 1 156 ? -1.918 -14.635 -7.635 1.00 94.44 156 LEU A CA 1
ATOM 1198 C C . LEU A 1 156 ? -2.791 -15.531 -6.751 1.00 94.44 156 LEU A C 1
ATOM 1200 O O . LEU A 1 156 ? -3.987 -15.719 -7.015 1.00 94.44 156 LEU A O 1
ATOM 1204 N N . ASP A 1 157 ? -2.177 -16.063 -5.697 1.00 95.06 157 ASP A N 1
ATOM 1205 C CA . ASP A 1 157 ? -2.859 -16.854 -4.676 1.00 95.06 157 ASP A CA 1
ATOM 1206 C C . ASP A 1 157 ? -3.753 -15.963 -3.802 1.00 95.06 157 ASP A C 1
ATOM 1208 O O . ASP A 1 157 ? -3.454 -14.789 -3.585 1.00 95.06 157 ASP A O 1
ATOM 1212 N N . ASP A 1 158 ? -4.856 -16.510 -3.294 1.00 92.75 158 ASP A N 1
ATOM 1213 C CA . ASP A 1 158 ? -5.776 -15.749 -2.444 1.00 92.75 158 ASP A CA 1
ATOM 1214 C C . ASP A 1 158 ? -5.141 -15.335 -1.111 1.00 92.75 158 ASP A C 1
ATOM 1216 O O . ASP A 1 158 ? -5.518 -14.300 -0.562 1.00 92.75 158 ASP A O 1
ATOM 1220 N N . SER A 1 159 ? -4.144 -16.081 -0.624 1.00 95.12 159 SER A N 1
ATOM 1221 C CA . SER A 1 159 ? -3.378 -15.733 0.579 1.00 95.12 159 SER A CA 1
ATOM 1222 C C . SER A 1 159 ? -2.601 -14.424 0.450 1.00 95.12 159 SER A C 1
ATOM 1224 O O . SER A 1 159 ? -2.373 -13.766 1.460 1.00 95.12 159 SER A O 1
ATOM 1226 N N . ALA A 1 160 ? -2.267 -13.988 -0.772 1.00 93.81 160 ALA A N 1
ATOM 1227 C CA . ALA A 1 160 ? -1.653 -12.681 -1.002 1.00 93.81 160 ALA A CA 1
ATOM 1228 C C . ALA A 1 160 ? -2.589 -11.514 -0.640 1.00 93.81 160 ALA A C 1
ATOM 1230 O O . ALA A 1 160 ? -2.138 -10.380 -0.531 1.00 93.81 160 ALA A O 1
ATOM 1231 N N . PHE A 1 161 ? -3.880 -11.795 -0.446 1.00 94.44 161 PHE A N 1
ATOM 1232 C CA . PHE A 1 161 ? -4.919 -10.827 -0.112 1.00 94.44 161 PHE A CA 1
ATOM 1233 C C . PHE A 1 161 ? -5.593 -11.139 1.231 1.00 94.44 161 PHE A C 1
ATOM 1235 O O . PHE A 1 161 ? -6.752 -10.780 1.443 1.00 94.44 161 PHE A O 1
ATOM 1242 N N . VAL A 1 162 ? -4.884 -11.824 2.131 1.00 95.12 162 VAL A N 1
ATOM 1243 C CA . VAL A 1 162 ? -5.312 -12.054 3.512 1.00 95.12 162 VAL A CA 1
ATOM 1244 C C . VAL A 1 162 ? -4.334 -11.353 4.444 1.00 95.12 162 VAL A C 1
ATOM 1246 O O . VAL A 1 162 ? -3.126 -11.568 4.359 1.00 95.12 162 VAL A O 1
ATOM 1249 N N . ALA A 1 163 ? -4.855 -10.518 5.344 1.00 94.75 163 ALA A N 1
ATOM 1250 C CA . ALA A 1 163 ? -4.024 -9.867 6.344 1.00 94.75 163 ALA A CA 1
ATOM 1251 C C . ALA A 1 163 ? -3.343 -10.920 7.249 1.00 94.75 163 ALA A C 1
ATOM 1253 O O . ALA A 1 163 ? -3.998 -11.870 7.692 1.00 94.75 163 ALA A O 1
ATOM 1254 N N . PRO A 1 164 ? -2.042 -10.770 7.539 1.00 95.69 164 PRO A N 1
ATOM 1255 C CA . PRO A 1 164 ? -1.291 -11.734 8.335 1.00 95.69 164 PRO A CA 1
ATOM 1256 C C . PRO A 1 164 ? -1.785 -11.798 9.789 1.00 95.69 164 PRO A C 1
ATOM 1258 O O . PRO A 1 164 ? -2.013 -10.774 10.430 1.00 95.69 164 PRO A O 1
ATOM 1261 N N . SER A 1 165 ? -1.920 -13.010 10.338 1.00 96.06 165 SER A N 1
ATOM 1262 C CA . SER A 1 165 ? -2.434 -13.224 11.702 1.00 96.06 165 SER A CA 1
ATOM 1263 C C . SER A 1 165 ? -1.440 -12.873 12.815 1.00 96.06 165 SER A C 1
ATOM 1265 O O . SER A 1 165 ? -1.833 -12.786 13.976 1.00 96.06 165 SER A O 1
ATOM 1267 N N . ASP A 1 166 ? -0.153 -12.727 12.491 1.00 96.06 166 ASP A N 1
ATOM 1268 C CA . ASP A 1 166 ? 0.902 -12.303 13.421 1.00 96.06 166 ASP A CA 1
ATOM 1269 C C . ASP A 1 166 ? 0.982 -10.777 13.590 1.00 96.06 166 ASP A C 1
ATOM 1271 O O . ASP A 1 166 ? 1.706 -10.306 14.466 1.00 96.06 166 ASP A O 1
ATOM 1275 N N . VAL A 1 167 ? 0.230 -10.004 12.797 1.00 97.12 167 VAL A N 1
ATOM 1276 C CA . VAL A 1 167 ? 0.160 -8.543 12.913 1.00 97.12 167 VAL A CA 1
ATOM 1277 C C . VAL A 1 167 ? -0.992 -8.131 13.824 1.00 97.12 167 VAL A C 1
ATOM 1279 O O . VAL A 1 167 ? -2.129 -8.590 13.690 1.00 97.12 167 VAL A O 1
ATOM 1282 N N . LYS A 1 168 ? -0.706 -7.220 14.755 1.00 96.94 168 LYS A N 1
ATOM 1283 C CA . LYS A 1 168 ? -1.720 -6.621 15.625 1.00 96.94 168 LYS A CA 1
ATOM 1284 C C . LYS A 1 168 ? -2.334 -5.409 14.940 1.00 96.94 168 LYS A C 1
ATOM 1286 O O . LYS A 1 168 ? -1.653 -4.408 14.731 1.00 96.94 168 LYS A O 1
ATOM 1291 N N . PHE A 1 169 ? -3.624 -5.492 14.632 1.00 96.56 169 PHE A N 1
ATOM 1292 C CA . PHE A 1 169 ? -4.360 -4.397 14.009 1.00 96.56 169 PHE A CA 1
ATOM 1293 C C . PHE A 1 169 ? -5.210 -3.639 15.022 1.00 96.56 169 PHE A C 1
ATOM 1295 O O . PHE A 1 169 ? -6.113 -4.211 15.637 1.00 96.56 169 PHE A O 1
ATOM 1302 N N . THR A 1 170 ? -4.975 -2.335 15.127 1.00 95.25 170 THR A N 1
ATOM 1303 C CA . THR A 1 170 ? -5.895 -1.412 15.795 1.00 95.25 170 THR A CA 1
ATOM 1304 C C . THR A 1 170 ? -7.042 -1.074 14.845 1.00 95.25 170 THR A C 1
ATOM 1306 O O . THR A 1 170 ? -6.812 -0.629 13.719 1.00 95.25 170 THR A O 1
ATOM 1309 N N . ASP A 1 171 ? -8.282 -1.2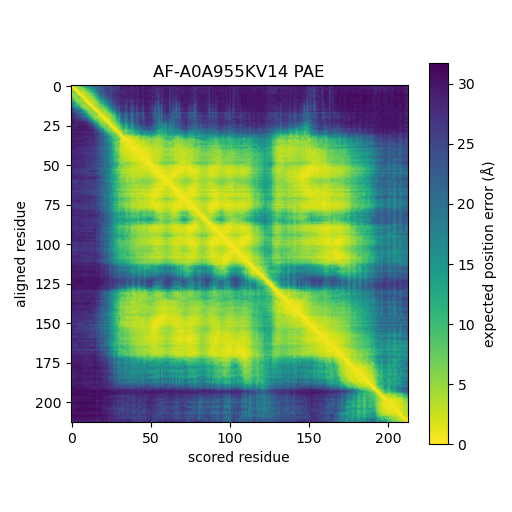97 15.281 1.00 93.50 171 ASP A N 1
ATOM 1310 C CA . ASP A 1 171 ? -9.475 -0.969 14.499 1.00 93.50 171 ASP A CA 1
ATOM 1311 C C . ASP A 1 171 ? -9.830 0.513 14.654 1.00 93.50 171 ASP A C 1
ATOM 1313 O O . ASP A 1 171 ? -10.248 0.954 15.725 1.00 93.50 171 ASP A O 1
ATOM 1317 N N . LEU A 1 172 ? -9.660 1.283 13.581 1.00 88.12 172 LEU A N 1
ATOM 1318 C CA . LEU A 1 172 ? -9.962 2.715 13.550 1.00 88.12 172 LEU A CA 1
ATOM 1319 C C . LEU A 1 172 ? -11.342 3.023 12.955 1.00 88.12 172 LEU A C 1
ATOM 1321 O O . LEU A 1 172 ? -11.721 4.192 12.855 1.00 88.12 172 LEU A O 1
ATOM 1325 N N . SER A 1 173 ? -12.126 2.003 12.593 1.00 83.94 173 SER A N 1
ATOM 1326 C CA . SER A 1 173 ? -13.422 2.182 11.923 1.00 83.94 173 SER A CA 1
ATOM 1327 C C . SER A 1 173 ? -14.406 2.971 12.790 1.00 83.94 173 SER A C 1
ATOM 1329 O O . SER A 1 173 ? -15.142 3.823 12.291 1.00 83.94 173 SER A O 1
ATOM 1331 N N . GLN A 1 174 ? -14.376 2.751 14.109 1.00 78.50 174 GLN A N 1
ATOM 1332 C CA . GLN A 1 174 ? -15.220 3.490 15.053 1.00 78.50 174 GLN A CA 1
ATOM 1333 C C . GLN A 1 174 ? -14.816 4.965 15.160 1.00 78.50 174 GLN A C 1
ATOM 1335 O O . GLN A 1 174 ? -15.677 5.845 15.179 1.00 78.50 174 GLN A O 1
ATOM 1340 N N . MET A 1 175 ? -13.510 5.244 15.163 1.00 76.44 175 MET A N 1
ATOM 1341 C CA . MET A 1 175 ? -12.988 6.608 15.256 1.00 76.44 175 MET A CA 1
ATOM 1342 C C . MET A 1 175 ? -13.314 7.413 13.991 1.00 76.44 175 MET A C 1
ATOM 1344 O O . MET A 1 175 ? -13.728 8.569 14.074 1.00 76.44 175 MET A O 1
ATOM 1348 N N . MET A 1 176 ? -13.220 6.781 12.817 1.00 74.31 176 MET A N 1
ATOM 1349 C CA . MET A 1 176 ? -13.649 7.389 11.555 1.00 74.31 176 MET A CA 1
ATOM 1350 C C . MET A 1 176 ? -15.154 7.672 11.522 1.00 74.31 176 MET A C 1
ATOM 1352 O O . MET A 1 176 ? -15.560 8.716 11.014 1.00 74.31 176 MET A O 1
ATOM 1356 N N . GLY A 1 177 ? -15.985 6.786 12.081 1.00 73.56 177 GLY A N 1
ATOM 1357 C CA . GLY A 1 177 ? -17.425 7.028 12.214 1.00 73.56 177 GLY A CA 1
ATOM 1358 C C . GLY A 1 177 ? -17.733 8.299 13.013 1.00 73.56 177 GLY A C 1
ATOM 1359 O O . GLY A 1 177 ? -18.519 9.137 12.566 1.00 73.56 177 GLY A O 1
ATOM 1360 N N . ALA A 1 178 ? -17.054 8.490 14.147 1.00 70.12 178 ALA A N 1
ATOM 1361 C CA . ALA A 1 178 ? -17.195 9.691 14.970 1.00 70.12 178 ALA A CA 1
ATOM 1362 C C . ALA A 1 178 ? -16.696 10.958 14.248 1.00 70.12 178 ALA A C 1
ATOM 1364 O O . ALA A 1 178 ? -17.375 11.988 14.250 1.00 70.12 178 ALA A O 1
ATOM 1365 N N . ALA A 1 179 ? -15.552 10.876 13.561 1.00 71.56 179 ALA A N 1
ATOM 1366 C CA . ALA A 1 179 ? -15.012 11.989 12.778 1.00 71.56 179 ALA A CA 1
ATOM 1367 C C . ALA A 1 179 ? -15.949 12.406 11.626 1.00 71.56 179 ALA A C 1
ATOM 1369 O O . ALA A 1 179 ? -16.153 13.600 11.396 1.00 71.56 179 ALA A O 1
ATOM 1370 N N . LYS A 1 180 ? -16.576 11.440 10.939 1.00 68.62 180 LYS A N 1
ATOM 1371 C CA . LYS A 1 180 ? -17.583 11.697 9.893 1.00 68.62 180 LYS A CA 1
ATOM 1372 C C . LYS A 1 180 ? -18.806 12.425 10.449 1.00 68.62 180 LYS A C 1
ATOM 1374 O O . LYS A 1 180 ? -19.246 13.412 9.861 1.00 68.62 180 LYS A O 1
ATOM 1379 N N . GLN A 1 181 ? -19.338 11.972 11.586 1.00 72.00 181 GLN A N 1
ATOM 1380 C CA . GLN A 1 181 ? -20.473 12.635 12.240 1.00 72.00 181 GLN A CA 1
ATOM 1381 C C . GLN A 1 181 ? -20.144 14.084 12.604 1.00 72.00 181 GLN A C 1
ATOM 1383 O O . GLN A 1 181 ? -20.951 14.980 12.363 1.00 72.00 181 GLN A O 1
ATOM 1388 N N . TYR A 1 182 ? -18.937 14.323 13.111 1.00 72.94 182 TYR A N 1
ATOM 1389 C CA . TYR A 1 182 ? -18.464 15.662 13.433 1.00 72.94 182 TYR A CA 1
ATOM 1390 C C . TYR A 1 182 ? -18.360 16.568 12.197 1.00 72.94 182 TYR A C 1
ATOM 1392 O O . TYR A 1 182 ? -18.860 17.694 12.195 1.00 72.94 182 TYR A O 1
ATOM 1400 N N . GLN A 1 183 ? -17.768 16.068 11.109 1.00 70.12 183 GLN A N 1
ATOM 1401 C CA . GLN A 1 183 ? -17.655 16.820 9.859 1.00 70.12 183 GLN A CA 1
ATOM 1402 C C . GLN A 1 183 ? -19.032 17.174 9.278 1.00 70.12 183 GLN A C 1
ATOM 1404 O O . GLN A 1 183 ? -19.211 18.277 8.758 1.00 70.12 183 GLN A O 1
ATOM 1409 N N . GLN A 1 184 ? -20.010 16.270 9.391 1.00 72.69 184 GLN A N 1
ATOM 1410 C CA . GLN A 1 184 ? -21.376 16.529 8.944 1.00 72.69 184 GLN A CA 1
ATOM 1411 C C . GLN A 1 184 ? -22.051 17.619 9.784 1.00 72.69 184 GLN A C 1
ATOM 1413 O O . GLN A 1 184 ? -22.600 18.560 9.218 1.00 72.69 184 GLN A O 1
ATOM 1418 N N . GLN A 1 185 ? -21.922 17.566 11.114 1.00 71.00 185 GLN A N 1
ATOM 1419 C CA . GLN A 1 185 ? -22.450 18.608 12.005 1.00 71.00 185 GLN A CA 1
ATOM 1420 C C . GLN A 1 185 ? -21.857 19.991 11.691 1.00 71.00 185 GLN A C 1
ATOM 1422 O O . GLN A 1 185 ? -22.576 20.989 11.687 1.00 71.00 185 GLN A O 1
ATOM 1427 N N . MET A 1 186 ? -20.565 20.051 11.362 1.00 69.81 186 MET A N 1
ATOM 1428 C CA . MET A 1 186 ? -19.898 21.292 10.953 1.00 69.81 186 MET A CA 1
ATOM 1429 C C . MET A 1 186 ? -20.392 21.809 9.593 1.00 69.81 186 MET A C 1
ATOM 1431 O O . MET A 1 186 ? -20.587 23.015 9.432 1.00 69.81 186 MET A O 1
ATOM 1435 N N . LYS A 1 187 ? -20.631 20.924 8.614 1.00 69.75 187 LYS A N 1
ATOM 1436 C CA . LYS A 1 187 ? -21.225 21.302 7.317 1.00 69.75 187 LYS A CA 1
ATOM 1437 C C . LYS A 1 187 ? -22.649 21.828 7.480 1.00 69.75 187 LYS A C 1
ATOM 1439 O O . LYS A 1 187 ? -22.987 22.847 6.879 1.00 69.75 187 LYS A O 1
ATOM 1444 N N . ASP A 1 188 ? -23.458 21.170 8.304 1.00 71.75 188 ASP A N 1
ATOM 1445 C CA . ASP A 1 188 ? -24.840 21.578 8.558 1.00 71.75 188 ASP A CA 1
ATOM 1446 C C . ASP A 1 188 ? -24.886 22.955 9.242 1.00 71.75 188 ASP A C 1
ATOM 1448 O O . ASP A 1 188 ? -25.635 23.827 8.802 1.00 71.75 188 ASP A O 1
ATOM 1452 N N . ALA A 1 189 ? -24.002 23.200 10.219 1.00 64.19 189 ALA A N 1
ATOM 1453 C CA . ALA A 1 189 ? -23.851 24.500 10.882 1.00 64.19 189 ALA A CA 1
ATOM 1454 C C . ALA A 1 189 ? -23.341 25.614 9.941 1.00 64.19 189 ALA A C 1
ATOM 1456 O O . ALA A 1 189 ? -23.754 26.771 10.050 1.00 64.19 189 ALA A O 1
ATOM 1457 N N . SER A 1 190 ? -22.465 25.275 8.987 1.00 62.78 190 SER A N 1
ATOM 1458 C CA . SER A 1 190 ? -21.970 26.211 7.968 1.00 62.78 190 SER A CA 1
ATOM 1459 C C . SER A 1 190 ? -23.047 26.582 6.940 1.00 62.78 190 SER A C 1
ATOM 1461 O O . SER A 1 190 ? -23.127 27.737 6.519 1.00 62.78 190 SER A O 1
ATOM 1463 N N . ASN A 1 191 ? -23.889 25.626 6.536 1.00 64.88 191 ASN A N 1
ATOM 1464 C CA . ASN A 1 191 ? -24.956 25.835 5.551 1.00 64.88 191 ASN A CA 1
ATOM 1465 C C . ASN A 1 191 ? -26.202 26.525 6.131 1.00 64.88 191 ASN A C 1
ATOM 1467 O O . ASN A 1 191 ? -26.989 27.092 5.374 1.00 64.88 191 ASN A O 1
ATOM 1471 N N . SER A 1 192 ? -26.374 26.539 7.457 1.00 64.88 192 SER A N 1
ATOM 1472 C CA . SER A 1 192 ? -27.464 27.248 8.143 1.00 64.88 192 SER A CA 1
ATOM 1473 C C . SER A 1 192 ? -27.234 28.756 8.339 1.00 64.88 192 SER A C 1
ATOM 1475 O O . SER A 1 192 ? -28.006 29.399 9.043 1.00 64.88 192 SER A O 1
ATOM 1477 N N . GLY A 1 193 ? -26.212 29.343 7.705 1.00 54.09 193 GLY A N 1
ATOM 1478 C CA . GLY A 1 193 ? -25.996 30.791 7.709 1.00 54.09 193 GLY A CA 1
ATOM 1479 C C . GLY A 1 193 ? -25.365 31.318 9.000 1.00 54.09 193 GLY A C 1
ATOM 1480 O O . GLY A 1 193 ? -25.993 32.068 9.735 1.00 54.09 193 GLY A O 1
ATOM 1481 N N . GLY A 1 194 ? -24.099 30.965 9.241 1.00 50.88 194 GLY A N 1
ATOM 1482 C CA . GLY A 1 194 ? -23.165 31.790 10.019 1.00 50.88 194 GLY A CA 1
ATOM 1483 C C . GLY A 1 194 ? -23.558 32.145 11.457 1.00 50.88 194 GLY A C 1
ATOM 1484 O O . GLY A 1 194 ? -23.314 33.273 11.880 1.00 50.88 194 GLY A O 1
ATOM 1485 N N . THR A 1 195 ? -24.128 31.222 12.228 1.00 52.62 195 THR A N 1
ATOM 1486 C CA . THR A 1 195 ? -24.147 31.359 13.692 1.00 52.62 195 THR A CA 1
ATOM 1487 C C . THR A 1 195 ? -22.864 30.777 14.280 1.00 52.62 195 THR A C 1
ATOM 1489 O O . THR A 1 195 ? -22.538 29.622 14.009 1.00 52.62 195 THR A O 1
ATOM 1492 N N . GLU A 1 196 ? -22.138 31.578 15.071 1.00 58.12 196 GLU A N 1
ATOM 1493 C CA . GLU A 1 196 ? -21.037 31.120 15.930 1.00 58.12 196 GLU A CA 1
ATOM 1494 C C . GLU A 1 196 ? -21.431 29.831 16.665 1.00 58.12 196 GLU A C 1
ATOM 1496 O O . GLU A 1 196 ? -22.535 29.735 17.208 1.00 58.12 196 GLU A O 1
ATOM 1501 N N . LEU A 1 197 ? -20.516 28.854 16.694 1.00 63.12 197 LEU A N 1
ATOM 1502 C CA . LEU A 1 197 ? -20.638 27.663 17.535 1.00 63.1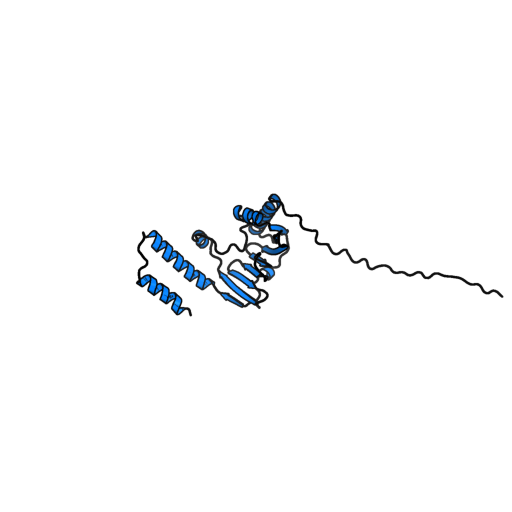2 197 LEU A CA 1
ATOM 1503 C C . LEU A 1 197 ? -20.980 28.098 18.961 1.00 63.12 197 LEU A C 1
ATOM 1505 O O . LEU A 1 197 ? -20.239 28.870 19.577 1.00 63.12 197 LEU A O 1
ATOM 1509 N N . THR A 1 198 ? -22.100 27.613 19.491 1.00 71.62 198 THR A N 1
ATOM 1510 C CA . THR A 1 198 ? -22.499 27.991 20.844 1.00 71.62 198 THR A CA 1
ATOM 1511 C C . THR A 1 198 ? -21.523 27.383 21.851 1.00 71.62 198 THR A C 1
ATOM 1513 O O . THR A 1 198 ? -20.965 26.302 21.649 1.00 71.62 198 THR A O 1
ATOM 1516 N N . GLN A 1 199 ? -21.322 28.061 22.982 1.00 66.12 199 GLN A N 1
ATOM 1517 C CA . GLN A 1 199 ? -20.532 27.535 24.103 1.00 66.12 199 GLN A CA 1
ATOM 1518 C C . GLN A 1 199 ? -20.971 26.122 24.523 1.00 66.12 199 GLN A C 1
ATOM 1520 O O . GLN A 1 199 ? -20.132 25.301 24.885 1.00 66.12 199 GLN A O 1
ATOM 1525 N N . GLU A 1 200 ? -22.265 25.816 24.424 1.00 72.81 200 GLU A N 1
ATOM 1526 C CA . GLU A 1 200 ? -22.819 24.492 24.721 1.00 72.81 200 GLU A CA 1
ATOM 1527 C C . GLU A 1 200 ? -22.361 23.436 23.708 1.00 72.81 200 GLU A C 1
ATOM 1529 O O . GLU A 1 200 ? -21.943 22.350 24.107 1.00 72.81 200 GLU A O 1
ATOM 1534 N N . GLN A 1 201 ? -22.345 23.764 22.411 1.00 69.56 201 GLN A N 1
ATOM 1535 C CA . GLN A 1 201 ? -21.822 22.873 21.369 1.00 69.56 201 GLN A CA 1
ATOM 1536 C C . GLN A 1 201 ? -20.322 22.606 21.560 1.00 69.56 201 GLN A C 1
ATOM 1538 O O . GLN A 1 201 ? -19.876 21.468 21.420 1.00 69.56 201 GLN A O 1
ATOM 1543 N N . ILE A 1 202 ? -19.551 23.622 21.963 1.00 72.31 202 ILE A N 1
ATOM 1544 C CA . ILE A 1 202 ? -18.118 23.482 22.271 1.00 72.31 202 ILE A CA 1
ATOM 1545 C C . ILE A 1 202 ? -17.902 22.609 23.520 1.00 72.31 202 ILE A C 1
ATOM 1547 O O . ILE A 1 202 ? -17.027 21.743 23.530 1.00 72.31 202 ILE A O 1
ATOM 1551 N N . GLN A 1 203 ? -18.711 22.775 24.570 1.00 74.81 203 GLN A N 1
ATOM 1552 C CA . GLN A 1 203 ? -18.615 21.945 25.778 1.00 74.81 203 GLN A CA 1
ATOM 1553 C C . GLN A 1 203 ? -19.006 20.486 25.520 1.00 74.81 203 GLN A C 1
ATOM 1555 O O . GLN A 1 203 ? -18.347 19.570 26.016 1.00 74.81 203 GLN A O 1
ATOM 1560 N N . GLN A 1 204 ? -20.040 20.252 24.715 1.00 76.19 204 GLN A N 1
ATOM 1561 C CA . GLN A 1 204 ? -20.469 18.904 24.344 1.00 76.19 204 GLN A CA 1
ATOM 1562 C C . GLN A 1 204 ? -19.418 18.192 23.478 1.00 76.19 204 GLN A C 1
ATOM 1564 O O . GLN A 1 204 ? -19.190 16.988 23.632 1.00 76.19 204 GLN A O 1
ATOM 1569 N N . MET A 1 205 ? -18.710 18.954 22.643 1.00 67.44 205 MET A N 1
ATOM 1570 C CA . MET A 1 205 ? -17.562 18.478 21.879 1.00 67.44 205 MET A CA 1
ATOM 1571 C C . MET A 1 205 ? -16.414 18.056 22.803 1.00 67.44 205 MET A C 1
ATOM 1573 O O . MET A 1 205 ? -15.947 16.923 22.710 1.00 67.44 205 MET A O 1
ATOM 1577 N N . MET A 1 206 ? -16.019 18.902 23.762 1.00 73.31 206 MET A N 1
ATOM 1578 C CA . MET A 1 206 ? -14.948 18.564 24.712 1.00 73.31 206 MET A CA 1
ATOM 1579 C C . MET A 1 206 ? -15.281 17.342 25.577 1.00 73.31 206 MET A C 1
ATOM 1581 O O . MET A 1 206 ? -14.398 16.536 25.862 1.00 73.31 206 MET A O 1
ATOM 1585 N N . LYS A 1 207 ? -16.551 17.157 25.948 1.00 76.25 207 LYS A N 1
ATOM 1586 C CA . LYS A 1 207 ? -16.988 15.990 26.723 1.00 76.25 207 LYS A CA 1
ATOM 1587 C C . LYS A 1 207 ? -16.872 14.682 25.934 1.00 76.25 207 LYS A C 1
ATOM 1589 O O . LYS A 1 207 ? -16.386 13.690 26.460 1.00 76.25 207 LYS A O 1
ATOM 1594 N N . THR A 1 208 ? -17.248 14.699 24.656 1.00 68.12 208 THR A N 1
ATOM 1595 C CA . THR A 1 208 ? -17.204 13.503 23.796 1.00 68.12 208 THR A CA 1
ATOM 1596 C C . THR A 1 208 ? -15.771 12.998 23.576 1.00 68.12 208 THR A C 1
ATOM 1598 O O . THR A 1 208 ? -15.555 11.792 23.513 1.00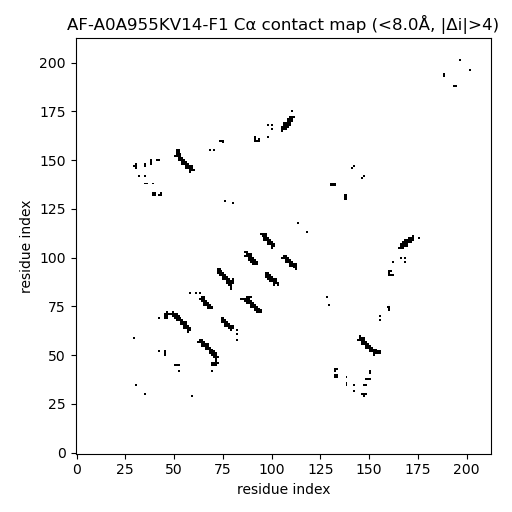 68.12 208 THR A O 1
ATOM 1601 N N . PHE A 1 209 ? -14.783 13.899 23.511 1.00 65.19 209 PHE A N 1
ATOM 1602 C CA . PHE A 1 209 ? -13.366 13.523 23.401 1.00 65.19 209 PHE A CA 1
ATOM 1603 C C . PHE A 1 209 ? -12.715 13.165 24.746 1.00 65.19 209 PHE A C 1
ATOM 1605 O O . PHE A 1 209 ? -11.773 12.376 24.769 1.00 65.19 209 PHE A O 1
ATOM 1612 N N . GLY A 1 210 ? -13.196 13.733 25.856 1.00 57.72 210 GLY A N 1
ATOM 1613 C CA . GLY A 1 210 ? -12.673 13.456 27.196 1.00 57.72 210 GLY A CA 1
ATOM 1614 C C . GLY A 1 210 ? -13.053 12.078 27.743 1.00 57.72 210 GLY A C 1
ATOM 1615 O O . GLY A 1 210 ? -12.272 11.493 28.483 1.00 57.72 210 GLY A O 1
ATOM 1616 N N . ASP A 1 211 ? -14.206 11.539 27.343 1.00 53.50 211 ASP A N 1
ATOM 1617 C CA . ASP A 1 211 ? -14.721 10.257 27.847 1.00 53.50 211 ASP A CA 1
ATOM 1618 C C . ASP A 1 211 ? -14.155 9.021 27.096 1.00 53.50 211 ASP A C 1
ATOM 1620 O O . ASP A 1 211 ? -14.549 7.892 27.391 1.00 53.50 211 ASP A O 1
ATOM 1624 N N . GLN A 1 212 ? -13.255 9.209 26.116 1.00 50.59 212 GLN A N 1
ATOM 1625 C CA . GLN A 1 212 ? -12.617 8.124 25.340 1.00 50.59 212 GLN A CA 1
ATOM 1626 C C . GLN A 1 212 ? -11.120 7.903 25.646 1.00 50.59 212 GLN A C 1
ATOM 1628 O O . GLN A 1 212 ? -10.466 7.138 24.933 1.00 50.59 212 GLN A O 1
ATOM 1633 N N . GLN A 1 213 ? -10.578 8.542 26.691 1.00 43.69 213 GLN A N 1
ATOM 1634 C CA . GLN A 1 213 ? -9.268 8.212 27.283 1.00 43.69 213 GLN A CA 1
ATOM 1635 C C . GLN A 1 213 ? -9.445 7.395 28.562 1.00 43.69 213 GLN A C 1
ATOM 1637 O O . GLN A 1 213 ? -8.596 6.506 28.799 1.00 43.69 213 GLN A O 1
#

Secondary structure (DSSP, 8-state):
------------------PPPP-----PPPPPHHHHHHHHHHHHHHHHHT--EEEEEEETTT--EEEEEEETTEEEEEE--STT-SS-EEEEE-SSEEEEEETTT-EEEEEEPPPHHHHTT-SS-TTTTS--TT-HHHHHHHHHTTEEEEEEE----GGGGS--TTSEEEE-HHHHHHHHHHHHHHHHHHHTT-----HHHHHHHHHHHHTT-

pLDDT: mean 75.85, std 16.69, range [35.12, 97.12]

Nearest PDB structures (foldseek):
  3m4w-assembly1_C  TM=5.524E-01  e=2.702E-02  Escherichia coli K-12
  2v43-assembly1_A  TM=4.821E-01  e=3.448E-02  Escherichia coli BL21(DE3)
  3m4w-assembly2_B  TM=5.034E-01  e=1.033E-01  Escherichia coli K-12
  6uc6-assembly1_A  TM=2.948E-01  e=9.270E-01  Clostridium botulinum

Radius of gyration: 28.22 Å; Cα contacts (8 Å, |Δi|>4): 270; chains: 1; bounding box: 94×89×53 Å

Solvent-accessible surface area (backbone atoms only — not comparable to full-atom values): 12710 Å² total; per-residue (Å²): 135,86,92,81,92,82,84,88,82,87,81,83,83,81,79,74,83,79,72,76,80,75,81,71,81,68,83,79,70,84,60,49,74,70,52,46,54,54,40,30,48,52,51,38,50,24,42,77,70,43,42,34,33,37,31,43,37,31,32,68,89,78,70,50,41,28,35,41,37,38,46,32,77,26,36,27,36,38,33,39,82,40,96,82,48,90,56,51,35,37,37,38,25,69,70,55,42,39,37,39,34,32,78,84,77,35,42,29,40,31,33,64,60,74,50,75,76,53,56,76,68,54,92,73,82,94,68,80,83,59,80,53,47,84,38,69,67,50,53,52,50,43,53,76,69,39,44,31,62,51,68,43,84,40,96,73,63,72,69,71,50,50,84,65,86,84,45,50,64,49,75,44,42,66,59,51,52,54,52,50,54,51,54,50,55,52,49,54,48,59,72,69,65,76,66,76,83,48,72,64,58,53,50,54,49,55,50,64,64,60,77,75,115